Protein AF-A0A2V9Z941-F1 (afdb_monomer)

Solvent-accessible surface area (backbone atoms only — not comparable to full-atom values): 10575 Å² total; per-residue (Å²): 137,61,73,70,65,59,55,60,52,50,54,54,53,51,52,52,50,51,53,53,54,54,54,58,67,69,65,67,75,83,73,65,64,56,46,38,30,23,53,85,76,40,58,71,66,62,53,49,50,52,50,54,49,50,52,55,51,46,55,30,33,30,70,54,39,50,66,63,50,41,74,44,25,35,70,76,44,40,77,62,41,63,69,53,45,50,54,30,58,77,43,18,76,38,35,46,92,34,56,73,46,71,50,83,37,35,42,38,35,40,52,68,91,55,54,34,70,69,36,63,35,67,22,50,65,69,51,100,87,38,76,37,98,70,27,50,78,46,79,42,66,58,40,56,50,42,46,32,38,42,40,42,28,45,29,60,23,92,71,47,50,29,35,39,40,33,33,27,32,58,56,88,95,43,74,20,41,62,44,76,48,79,43,59,44,46,57,97,88,38,79,42,133

Mean predicted aligned error: 9.81 Å

Foldseek 3Di:
DDPVVVVVVVVVVVVVVVVVVVVVVVPPPPPQDKEKEFLVRDDPVVQVQLVVVVQVLLVCLLVLVLVVLLVQADPVCNVPVVVVSVVSVVCNQQSHVKDWDKDGKMKIFGDDQFFDQWDWYWYDDADPVGDDPRIDIDIDGRHGGFIKMWIWIWIQGPVAIKIKIFIWTDDPNHTGTPDIDIDHCDDPNHGDD

Structure (mmCIF, N/CA/C/O backbone):
data_AF-A0A2V9Z941-F1
#
_entry.id   AF-A0A2V9Z941-F1
#
loop_
_atom_site.group_PDB
_atom_site.id
_atom_site.type_symbol
_atom_site.label_atom_id
_atom_site.label_alt_id
_atom_site.label_comp_id
_atom_site.label_asym_id
_atom_site.label_entity_id
_atom_site.label_seq_id
_atom_site.pdbx_PDB_ins_code
_atom_site.Cartn_x
_atom_site.Cartn_y
_atom_site.Cartn_z
_atom_site.occupancy
_atom_site.B_iso_or_equiv
_atom_site.auth_seq_id
_atom_site.auth_comp_id
_atom_site.auth_asym_id
_atom_site.auth_atom_id
_atom_site.pdbx_PDB_model_num
ATOM 1 N N . MET A 1 1 ? 66.944 -14.976 -38.358 1.00 51.94 1 MET A N 1
ATOM 2 C CA . MET A 1 1 ? 65.499 -14.776 -38.095 1.00 51.94 1 MET A CA 1
ATOM 3 C C . MET A 1 1 ? 65.288 -13.281 -37.895 1.00 51.94 1 MET A C 1
ATOM 5 O O . MET A 1 1 ? 65.701 -12.745 -36.873 1.00 51.94 1 MET A O 1
ATOM 9 N N . ASN A 1 2 ? 64.812 -12.611 -38.946 1.00 46.66 2 ASN A N 1
ATOM 10 C CA . ASN A 1 2 ? 65.030 -11.180 -39.197 1.00 46.66 2 ASN A CA 1
ATOM 11 C C . ASN A 1 2 ? 64.075 -10.290 -38.383 1.00 46.66 2 ASN A C 1
ATOM 13 O O . ASN A 1 2 ? 62.943 -10.685 -38.100 1.00 46.66 2 ASN A O 1
ATOM 17 N N . ALA A 1 3 ? 64.544 -9.097 -38.007 1.00 54.22 3 ALA A N 1
ATOM 18 C CA . ALA A 1 3 ? 63.834 -8.151 -37.141 1.00 54.22 3 ALA A CA 1
ATOM 19 C C . ALA A 1 3 ? 62.464 -7.702 -37.697 1.00 54.22 3 ALA A C 1
ATOM 21 O O . ALA A 1 3 ? 61.549 -7.451 -36.915 1.00 54.22 3 ALA A O 1
ATOM 22 N N . GLU A 1 4 ? 62.275 -7.706 -39.021 1.00 48.69 4 GLU A N 1
ATOM 23 C CA . GLU A 1 4 ? 61.005 -7.349 -39.678 1.00 48.69 4 GLU A CA 1
ATOM 24 C C . GLU A 1 4 ? 59.837 -8.287 -39.327 1.00 48.69 4 GLU A C 1
ATOM 26 O O . GLU A 1 4 ? 58.720 -7.826 -39.085 1.00 48.69 4 GLU A O 1
ATOM 31 N N . ASN A 1 5 ? 60.080 -9.595 -39.180 1.00 47.97 5 ASN A N 1
ATOM 32 C CA . ASN A 1 5 ? 59.013 -10.548 -38.842 1.00 47.97 5 ASN A CA 1
ATOM 33 C C . ASN A 1 5 ? 58.515 -10.395 -37.394 1.00 47.97 5 ASN A C 1
ATOM 35 O O . ASN A 1 5 ? 57.388 -10.785 -37.084 1.00 47.97 5 ASN A O 1
ATOM 39 N N . ARG A 1 6 ? 59.325 -9.808 -36.498 1.00 53.69 6 ARG A N 1
ATOM 40 C CA . ARG A 1 6 ? 58.937 -9.572 -35.095 1.00 53.69 6 ARG A CA 1
ATOM 41 C C . ARG A 1 6 ? 57.994 -8.376 -34.936 1.00 53.69 6 ARG A C 1
ATOM 43 O O . ARG A 1 6 ? 57.200 -8.372 -33.995 1.00 53.69 6 ARG A O 1
ATOM 50 N N . PHE A 1 7 ? 58.044 -7.403 -35.850 1.00 52.38 7 PHE A N 1
ATOM 51 C CA . PHE A 1 7 ? 57.201 -6.202 -35.814 1.00 52.38 7 PHE A CA 1
ATOM 52 C C . PHE A 1 7 ? 55.779 -6.489 -36.332 1.00 52.38 7 PHE A C 1
ATOM 54 O O . PHE A 1 7 ? 54.789 -6.096 -35.715 1.00 52.38 7 PHE A O 1
ATOM 61 N N . ALA A 1 8 ? 55.662 -7.278 -37.407 1.00 51.38 8 ALA A N 1
ATOM 62 C CA . ALA A 1 8 ? 54.371 -7.679 -37.973 1.00 51.38 8 ALA A CA 1
ATOM 63 C C . ALA A 1 8 ? 53.558 -8.605 -37.043 1.00 51.38 8 ALA A C 1
ATOM 65 O O . ALA A 1 8 ? 52.328 -8.531 -37.019 1.00 51.38 8 ALA A O 1
ATOM 66 N N . LEU A 1 9 ? 54.229 -9.454 -36.254 1.00 52.12 9 LEU A N 1
ATOM 67 C CA . LEU A 1 9 ? 53.577 -10.354 -35.297 1.00 52.12 9 LEU A CA 1
ATOM 68 C C . LEU A 1 9 ? 53.046 -9.600 -34.063 1.00 52.12 9 LEU A C 1
ATOM 70 O O . LEU A 1 9 ? 51.928 -9.870 -33.627 1.00 52.12 9 LEU A O 1
ATOM 74 N N . HIS A 1 10 ? 53.791 -8.604 -33.560 1.00 53.59 10 HIS A N 1
ATOM 75 C CA . HIS A 1 10 ? 53.342 -7.726 -32.468 1.00 53.59 10 HIS A CA 1
ATOM 76 C C . HIS A 1 10 ? 52.120 -6.887 -32.860 1.00 53.59 10 HIS A C 1
ATOM 78 O O . HIS A 1 10 ? 51.192 -6.753 -32.065 1.00 53.59 10 HIS A O 1
ATOM 84 N N . ASN A 1 11 ? 52.079 -6.371 -34.093 1.00 54.91 11 ASN A N 1
ATOM 85 C CA . ASN A 1 11 ? 50.960 -5.554 -34.565 1.00 54.91 11 ASN A CA 1
ATOM 86 C C . ASN A 1 11 ? 49.648 -6.361 -34.651 1.00 54.91 11 ASN A C 1
ATOM 88 O O . ASN A 1 11 ? 48.593 -5.901 -34.222 1.00 54.91 11 ASN A O 1
ATOM 92 N N . LYS A 1 12 ? 49.715 -7.615 -35.123 1.00 56.84 12 LYS A N 1
ATOM 93 C CA . LYS A 1 12 ? 48.546 -8.510 -35.197 1.00 56.84 12 LYS A CA 1
ATOM 94 C C . LYS A 1 12 ? 48.039 -8.943 -33.818 1.00 56.84 12 LYS A C 1
ATOM 96 O O . LYS A 1 12 ? 46.829 -9.016 -33.620 1.00 56.84 12 LYS A O 1
ATOM 101 N N . PHE A 1 13 ? 48.943 -9.186 -32.865 1.00 59.12 13 PHE A N 1
ATOM 102 C CA . PHE A 1 13 ? 48.578 -9.524 -31.484 1.00 59.12 13 PHE A CA 1
ATOM 103 C C . PHE A 1 13 ? 47.915 -8.340 -30.763 1.00 59.12 13 PHE A C 1
ATOM 105 O O . PHE A 1 13 ? 46.922 -8.523 -30.064 1.00 59.12 13 PHE A O 1
ATOM 112 N N . SER A 1 14 ? 48.414 -7.121 -30.992 1.00 61.56 14 SER A N 1
ATOM 113 C CA . SER A 1 14 ? 47.875 -5.896 -30.390 1.00 61.56 14 SER A CA 1
ATOM 114 C C . SER A 1 14 ? 46.466 -5.561 -30.903 1.00 61.56 14 SER A C 1
ATOM 116 O O . SER A 1 14 ? 45.579 -5.245 -30.114 1.00 61.56 14 SER A O 1
ATOM 118 N N . VAL A 1 15 ? 46.213 -5.726 -32.210 1.00 67.50 15 VAL A N 1
ATOM 119 C CA . VAL A 1 15 ? 44.878 -5.528 -32.812 1.00 67.50 15 VAL A CA 1
ATOM 120 C C . VAL A 1 15 ? 43.866 -6.570 -32.321 1.00 67.50 15 VAL A C 1
ATOM 122 O O . VAL A 1 15 ? 42.716 -6.225 -32.052 1.00 67.50 15 VAL A O 1
ATOM 125 N N . LEU A 1 16 ? 44.284 -7.831 -32.150 1.00 67.25 16 LEU A N 1
ATOM 126 C CA . LEU A 1 16 ? 43.415 -8.891 -31.628 1.00 67.25 16 LEU A CA 1
ATOM 127 C C . LEU A 1 16 ? 43.025 -8.638 -30.162 1.00 67.25 16 LEU A C 1
ATOM 129 O O . LEU A 1 16 ? 41.867 -8.824 -29.793 1.00 67.25 16 LEU A O 1
ATOM 133 N N . ILE A 1 17 ? 43.971 -8.162 -29.344 1.00 70.25 17 ILE A N 1
ATOM 134 C CA . ILE A 1 17 ? 43.712 -7.764 -27.953 1.00 70.25 17 ILE A CA 1
ATOM 135 C C . ILE A 1 17 ? 42.754 -6.567 -27.909 1.00 70.25 17 ILE A C 1
ATOM 137 O O . ILE A 1 17 ? 41.799 -6.588 -27.137 1.00 70.25 17 ILE A O 1
ATOM 141 N N . PHE A 1 18 ? 42.941 -5.561 -28.771 1.00 67.12 18 PHE A N 1
ATOM 142 C CA . PHE A 1 18 ? 42.045 -4.401 -28.837 1.00 67.12 18 PHE A CA 1
ATOM 143 C C . PHE A 1 18 ? 40.612 -4.787 -29.239 1.00 67.12 18 PHE A C 1
ATOM 145 O O . PHE A 1 18 ? 39.652 -4.296 -28.647 1.00 67.12 18 PHE A O 1
ATOM 152 N N . LEU A 1 19 ? 40.457 -5.708 -30.198 1.00 67.44 19 LEU A N 1
ATOM 153 C CA . LEU A 1 19 ? 39.152 -6.237 -30.612 1.00 67.44 19 LEU A CA 1
ATOM 154 C C . LEU A 1 19 ? 38.482 -7.074 -29.513 1.00 67.44 19 LEU A C 1
ATOM 156 O O . LEU A 1 19 ? 37.278 -6.941 -29.305 1.00 67.44 19 LEU A O 1
ATOM 160 N N . LEU A 1 20 ? 39.241 -7.891 -28.776 1.00 66.69 20 LEU A N 1
ATOM 161 C CA . LEU A 1 20 ? 38.719 -8.670 -27.647 1.00 66.69 20 LEU A CA 1
ATOM 162 C C . LEU A 1 20 ? 38.275 -7.776 -26.479 1.00 66.69 20 LEU A C 1
ATOM 164 O O . LEU A 1 20 ? 37.207 -8.008 -25.915 1.00 66.69 20 LEU A O 1
ATOM 168 N N . VAL A 1 21 ? 39.035 -6.724 -26.156 1.00 69.06 21 VAL A N 1
ATOM 169 C CA . VAL A 1 21 ? 38.672 -5.745 -25.113 1.00 69.06 21 VAL A CA 1
ATOM 170 C C . VAL A 1 21 ? 37.445 -4.920 -25.525 1.00 69.06 21 VAL A C 1
ATOM 172 O O . VAL A 1 21 ? 36.541 -4.722 -24.713 1.00 69.06 21 VAL A O 1
ATOM 175 N N . ALA A 1 22 ? 37.354 -4.500 -26.791 1.00 65.38 22 ALA A N 1
ATOM 176 C CA . ALA A 1 22 ? 36.182 -3.794 -27.315 1.00 65.38 22 ALA A CA 1
ATOM 177 C C . ALA A 1 22 ? 34.918 -4.674 -27.321 1.00 65.38 22 ALA A C 1
ATOM 179 O O . ALA A 1 22 ? 33.826 -4.191 -27.027 1.00 65.38 22 ALA A O 1
ATOM 180 N N . CYS A 1 23 ? 35.060 -5.975 -27.597 1.00 59.88 23 CYS A N 1
ATOM 181 C CA . CYS A 1 23 ? 33.954 -6.928 -27.540 1.00 59.88 23 CYS A CA 1
ATOM 182 C C . CYS A 1 23 ? 33.478 -7.163 -26.093 1.00 59.88 23 CYS A C 1
ATOM 184 O O . CYS A 1 23 ? 32.275 -7.216 -25.851 1.00 59.88 23 CYS A O 1
ATOM 186 N N . PHE A 1 24 ? 34.392 -7.198 -25.114 1.00 59.28 24 PHE A N 1
ATOM 187 C CA . PHE A 1 24 ? 34.052 -7.325 -23.688 1.00 59.28 24 PHE A CA 1
ATOM 188 C C . PHE A 1 24 ? 33.299 -6.102 -23.128 1.00 59.28 24 PHE A C 1
ATOM 190 O O . PHE A 1 24 ? 32.410 -6.261 -22.296 1.00 59.28 24 PHE A O 1
ATOM 197 N N . LEU A 1 25 ? 33.594 -4.890 -23.614 1.00 58.38 25 LEU A N 1
ATOM 198 C CA . LEU A 1 25 ? 32.887 -3.655 -23.230 1.00 58.38 25 LEU A CA 1
ATOM 199 C C . LEU A 1 25 ? 31.452 -3.566 -23.783 1.00 58.38 25 LEU A C 1
ATOM 201 O O . LEU A 1 25 ? 30.623 -2.850 -23.224 1.00 58.38 25 LEU A O 1
ATOM 205 N N . LEU A 1 26 ? 31.139 -4.303 -24.854 1.00 57.03 26 LEU A N 1
ATOM 206 C CA . LEU A 1 26 ? 29.804 -4.328 -25.464 1.00 57.03 26 LEU A CA 1
ATOM 207 C C . LEU A 1 26 ? 28.849 -5.329 -24.793 1.00 57.03 26 LEU A C 1
ATOM 209 O O . LEU A 1 26 ? 27.637 -5.227 -24.980 1.00 57.03 26 LEU A O 1
ATOM 213 N N . VAL A 1 27 ? 29.358 -6.245 -23.962 1.00 54.22 27 VAL A N 1
ATOM 214 C CA . VAL A 1 27 ? 28.548 -7.178 -23.159 1.00 54.22 27 VAL A CA 1
ATOM 215 C C . VAL A 1 27 ? 28.311 -6.594 -21.764 1.00 54.22 27 VAL A C 1
ATOM 217 O O . VAL A 1 27 ? 28.585 -7.214 -20.739 1.00 54.22 27 VAL A O 1
ATOM 220 N N . THR A 1 28 ? 27.786 -5.371 -21.697 1.00 52.75 28 THR A N 1
ATOM 221 C CA . THR A 1 28 ? 27.156 -4.917 -20.454 1.00 52.75 28 THR A CA 1
ATOM 222 C C . THR A 1 28 ? 25.797 -5.600 -20.372 1.00 52.75 28 THR A C 1
ATOM 224 O O . THR A 1 28 ? 24.825 -5.190 -21.009 1.00 52.75 28 THR A O 1
ATOM 227 N N . LEU A 1 29 ? 25.728 -6.708 -19.625 1.00 55.97 29 LEU A N 1
ATOM 228 C CA . LEU A 1 29 ? 24.442 -7.268 -19.229 1.00 55.97 29 LEU A CA 1
ATOM 229 C C . LEU A 1 29 ? 23.642 -6.131 -18.591 1.00 55.97 29 LEU A C 1
ATOM 231 O O . LEU A 1 29 ? 24.076 -5.542 -17.600 1.00 55.97 29 LEU A O 1
ATOM 235 N N . ARG A 1 30 ? 22.472 -5.818 -19.157 1.00 50.91 30 ARG A N 1
ATOM 236 C CA . ARG A 1 30 ? 21.485 -4.988 -18.471 1.00 50.91 30 ARG A CA 1
ATOM 237 C C . ARG A 1 30 ? 20.976 -5.789 -17.281 1.00 50.91 30 ARG A C 1
ATOM 239 O O . ARG A 1 30 ? 19.966 -6.477 -17.376 1.00 50.91 30 ARG A O 1
ATOM 246 N N . ALA A 1 31 ? 21.707 -5.735 -16.176 1.00 57.31 31 ALA A N 1
ATOM 247 C CA . ALA A 1 31 ? 21.186 -6.144 -14.892 1.00 57.31 31 ALA A CA 1
ATOM 248 C C . ALA A 1 31 ? 20.036 -5.183 -14.579 1.00 57.31 31 ALA A C 1
ATOM 250 O O . ALA A 1 31 ? 20.258 -4.002 -14.315 1.00 57.31 31 ALA A O 1
ATOM 251 N N . SER A 1 32 ? 18.796 -5.659 -14.693 1.00 59.72 32 SER A N 1
ATOM 252 C CA . SER A 1 32 ? 17.645 -4.943 -14.151 1.00 59.72 32 SER A CA 1
ATOM 253 C C . SER A 1 32 ? 17.807 -4.938 -12.638 1.00 59.72 32 SER A C 1
ATOM 255 O O . SER A 1 32 ? 17.499 -5.919 -11.967 1.00 59.72 32 SER A O 1
ATOM 257 N N . ALA A 1 33 ? 18.378 -3.860 -12.112 1.00 66.38 33 ALA A N 1
ATOM 258 C CA . ALA A 1 33 ? 18.516 -3.684 -10.682 1.00 66.38 33 ALA A CA 1
ATOM 259 C C . ALA A 1 33 ? 17.128 -3.396 -10.113 1.00 66.38 33 ALA A C 1
ATOM 261 O O . ALA A 1 33 ? 16.453 -2.457 -10.527 1.00 66.38 33 ALA A O 1
ATOM 262 N N . GLN A 1 34 ? 16.680 -4.221 -9.178 1.00 82.94 34 GLN A N 1
ATOM 263 C CA . GLN A 1 34 ? 15.528 -3.880 -8.361 1.00 82.94 34 GLN A CA 1
ATOM 264 C C . GLN A 1 34 ? 16.020 -2.883 -7.319 1.00 82.94 34 GLN A C 1
ATOM 266 O O . GLN A 1 34 ? 16.940 -3.195 -6.565 1.00 82.94 34 GLN A O 1
ATOM 271 N N . SER A 1 35 ? 15.465 -1.675 -7.303 1.00 90.69 35 SER A N 1
ATOM 272 C CA . SER A 1 35 ? 15.772 -0.708 -6.249 1.00 90.69 35 SER A CA 1
ATOM 273 C C . SER A 1 35 ? 14.689 -0.746 -5.184 1.00 90.69 35 SER A C 1
ATOM 275 O O . SER A 1 35 ? 13.502 -0.902 -5.481 1.00 90.69 35 SER A O 1
ATOM 277 N N . CYS A 1 36 ? 15.111 -0.610 -3.929 1.00 92.94 36 CYS A N 1
ATOM 278 C CA . CYS A 1 36 ? 14.210 -0.354 -2.824 1.00 92.94 36 CYS A CA 1
ATOM 279 C C . CYS A 1 36 ? 14.673 0.857 -2.026 1.00 92.94 36 CYS A C 1
ATOM 281 O O . CYS A 1 36 ? 15.840 0.938 -1.650 1.00 92.94 36 CYS A O 1
ATOM 283 N N . LEU A 1 37 ? 13.745 1.767 -1.743 1.00 92.94 37 LEU A N 1
ATOM 284 C CA . LEU A 1 37 ? 13.979 2.940 -0.914 1.00 92.94 37 LEU A CA 1
ATOM 285 C C . LEU A 1 37 ? 13.234 2.794 0.411 1.00 92.94 37 LEU A C 1
ATOM 287 O O . LEU A 1 37 ? 12.036 2.486 0.435 1.00 92.94 37 LEU A O 1
ATOM 291 N N . SER A 1 38 ? 13.946 3.040 1.512 1.00 92.56 38 SER A N 1
ATOM 292 C CA . SER A 1 38 ? 13.312 3.291 2.805 1.00 92.56 38 SER A CA 1
ATOM 293 C C . SER A 1 38 ? 12.638 4.668 2.795 1.00 92.56 38 SER A C 1
ATOM 295 O O . SER A 1 38 ? 12.912 5.508 1.935 1.00 92.56 38 SER A O 1
ATOM 297 N N . ALA A 1 39 ? 11.786 4.947 3.780 1.00 89.50 39 ALA A N 1
ATOM 298 C CA . ALA A 1 39 ? 11.124 6.246 3.898 1.00 89.50 39 ALA A CA 1
ATOM 299 C C . ALA A 1 39 ? 12.087 7.443 4.027 1.00 89.50 39 ALA A C 1
ATOM 301 O O . ALA A 1 39 ? 11.666 8.578 3.796 1.00 89.50 39 ALA A O 1
ATOM 302 N N . ASN A 1 40 ? 13.338 7.209 4.438 1.00 88.50 40 ASN A N 1
ATOM 303 C CA . ASN A 1 40 ? 14.364 8.247 4.556 1.00 88.50 40 ASN A CA 1
ATOM 304 C C . ASN A 1 40 ? 15.071 8.522 3.222 1.00 88.50 40 ASN A C 1
ATOM 306 O O . ASN A 1 40 ? 15.523 9.641 3.004 1.00 88.50 40 ASN A O 1
ATOM 310 N N . ASP A 1 41 ? 15.116 7.528 2.332 1.00 90.25 41 ASP A N 1
ATOM 311 C CA . ASP A 1 41 ? 15.743 7.622 1.005 1.00 90.25 41 ASP A CA 1
ATOM 312 C C . ASP A 1 41 ? 14.737 8.028 -0.089 1.00 90.25 41 ASP A C 1
ATOM 314 O O . ASP A 1 41 ? 15.101 8.255 -1.242 1.00 90.25 41 ASP A O 1
ATOM 318 N N . MET A 1 42 ? 13.453 8.096 0.268 1.00 93.12 42 MET A N 1
ATOM 319 C CA . MET A 1 42 ? 12.344 8.492 -0.592 1.00 93.12 42 MET A CA 1
ATOM 320 C C . MET A 1 42 ? 12.105 10.002 -0.518 1.00 93.12 42 MET A C 1
ATOM 322 O O . MET A 1 42 ? 12.174 10.606 0.554 1.00 93.12 42 MET A O 1
ATOM 326 N N . ASP A 1 43 ? 11.740 10.618 -1.643 1.00 95.38 43 ASP A N 1
ATOM 327 C CA . ASP A 1 43 ? 11.348 12.022 -1.633 1.00 95.38 43 ASP A CA 1
ATOM 328 C C . ASP A 1 43 ? 10.083 12.249 -0.780 1.00 95.38 43 ASP A C 1
ATOM 330 O O . ASP A 1 43 ? 9.199 11.393 -0.645 1.00 95.38 43 ASP A O 1
ATOM 334 N N . ALA A 1 44 ? 9.984 13.440 -0.189 1.00 96.50 44 ALA A N 1
ATOM 335 C CA . ALA A 1 44 ? 8.912 13.750 0.749 1.00 96.50 44 ALA A CA 1
ATOM 336 C C . ALA A 1 44 ? 7.512 13.708 0.112 1.00 96.50 44 ALA A C 1
ATOM 338 O O . ALA A 1 44 ? 6.542 13.405 0.813 1.00 96.50 44 ALA A O 1
ATOM 339 N N . SER A 1 45 ? 7.398 14.004 -1.188 1.00 96.50 45 SER A N 1
ATOM 340 C CA . SER A 1 45 ? 6.112 14.032 -1.886 1.00 96.50 45 SER A CA 1
ATOM 341 C C . SER A 1 45 ? 5.567 12.621 -2.097 1.00 96.50 45 SER A C 1
ATOM 343 O O . SER A 1 45 ? 4.422 12.354 -1.731 1.00 96.50 45 SER A O 1
ATOM 345 N N . THR A 1 46 ? 6.409 11.688 -2.547 1.00 97.75 46 THR A N 1
ATOM 346 C CA . THR A 1 46 ? 6.048 10.277 -2.703 1.00 97.75 46 THR A CA 1
ATOM 347 C C . THR A 1 46 ? 5.689 9.656 -1.362 1.00 97.75 46 THR A C 1
ATOM 349 O O . THR A 1 46 ? 4.646 9.013 -1.236 1.00 97.75 46 THR A O 1
ATOM 352 N N . ARG A 1 47 ? 6.489 9.924 -0.322 1.00 97.50 47 ARG A N 1
ATOM 353 C CA . ARG A 1 47 ? 6.213 9.442 1.037 1.00 97.50 47 ARG A CA 1
ATOM 354 C C . ARG A 1 47 ? 4.844 9.903 1.534 1.00 97.50 47 ARG A C 1
ATOM 356 O O . ARG A 1 47 ? 4.090 9.095 2.067 1.00 97.50 47 ARG A O 1
ATOM 363 N N . SER A 1 48 ? 4.519 11.179 1.327 1.00 98.00 48 SER A N 1
ATOM 364 C CA . SER A 1 48 ? 3.235 11.757 1.743 1.00 98.00 48 SER A CA 1
ATOM 365 C C . SER A 1 48 ? 2.065 11.211 0.919 1.00 98.00 48 SER A C 1
ATOM 367 O O . SER A 1 48 ? 0.997 10.948 1.463 1.00 98.00 48 SER A O 1
ATOM 369 N N . ALA A 1 49 ? 2.260 10.994 -0.384 1.00 98.25 49 ALA A N 1
ATOM 370 C CA . ALA A 1 49 ? 1.243 10.411 -1.256 1.00 98.25 49 ALA A CA 1
ATOM 371 C C . ALA A 1 49 ? 0.913 8.961 -0.866 1.00 98.25 49 ALA A C 1
ATOM 373 O O . ALA A 1 49 ? -0.262 8.586 -0.835 1.00 98.25 49 ALA A O 1
ATOM 374 N N . LEU A 1 50 ? 1.926 8.157 -0.525 1.00 98.50 50 LEU A N 1
ATOM 375 C CA . LEU A 1 50 ? 1.746 6.778 -0.069 1.00 98.50 50 LEU A CA 1
ATOM 376 C C . LEU A 1 50 ? 0.984 6.711 1.257 1.00 98.50 50 LEU A C 1
ATOM 378 O O . LEU A 1 50 ? 0.003 5.972 1.359 1.00 98.50 50 LEU A O 1
ATOM 382 N N . THR A 1 51 ? 1.388 7.500 2.258 1.00 98.12 51 THR A N 1
ATOM 383 C CA . THR A 1 51 ? 0.725 7.496 3.571 1.00 98.12 51 THR A CA 1
ATOM 384 C C . THR A 1 51 ? -0.705 8.024 3.489 1.00 98.12 51 THR A C 1
ATOM 386 O O . THR A 1 51 ? -1.609 7.390 4.033 1.00 98.12 51 THR A O 1
ATOM 389 N N . ALA A 1 52 ? -0.945 9.109 2.746 1.00 98.31 52 ALA A N 1
ATOM 390 C CA . ALA A 1 52 ? -2.288 9.651 2.542 1.00 98.31 52 ALA A CA 1
ATOM 391 C C . ALA A 1 52 ? -3.199 8.670 1.784 1.00 98.31 52 ALA A C 1
ATOM 393 O O . ALA A 1 52 ? -4.365 8.494 2.141 1.00 98.31 52 ALA A O 1
ATOM 394 N N . THR A 1 53 ? -2.672 7.984 0.764 1.00 98.75 53 THR A N 1
ATOM 395 C CA . THR A 1 53 ? -3.435 6.968 0.021 1.00 98.75 53 THR A CA 1
ATOM 396 C C . THR A 1 53 ? -3.805 5.791 0.916 1.00 98.75 53 THR A C 1
ATOM 398 O O . THR A 1 53 ? -4.958 5.360 0.912 1.00 98.75 53 THR A O 1
ATOM 401 N N . ALA A 1 54 ? -2.855 5.299 1.713 1.00 98.50 54 ALA A N 1
ATOM 402 C CA . ALA A 1 54 ? -3.094 4.224 2.666 1.00 98.50 54 ALA A CA 1
ATOM 403 C C . ALA A 1 54 ? -4.155 4.611 3.706 1.00 98.50 54 ALA A C 1
ATOM 405 O O . ALA A 1 54 ? -5.088 3.846 3.932 1.00 98.50 54 ALA A O 1
ATOM 406 N N . GLN A 1 55 ? -4.073 5.810 4.288 1.00 98.38 55 GLN A N 1
ATOM 407 C CA . GLN A 1 55 ? -5.087 6.306 5.225 1.00 98.38 55 GLN A CA 1
ATOM 408 C C . GLN A 1 55 ? -6.474 6.371 4.579 1.00 98.38 55 GLN A C 1
ATOM 410 O O . GLN A 1 55 ? -7.438 5.848 5.131 1.00 98.38 55 GLN A O 1
ATOM 415 N N . ARG A 1 56 ? -6.570 6.909 3.358 1.00 98.44 56 ARG A N 1
ATOM 416 C CA . ARG A 1 56 ? -7.830 6.952 2.607 1.00 98.44 56 ARG A CA 1
ATOM 417 C C . ARG A 1 56 ? -8.421 5.556 2.377 1.00 98.44 56 ARG A C 1
ATOM 419 O O . ARG A 1 56 ? -9.631 5.377 2.490 1.00 98.44 56 ARG A O 1
ATOM 426 N N . TYR A 1 57 ? -7.597 4.569 2.029 1.00 98.69 57 TYR A N 1
ATOM 427 C CA . TYR A 1 57 ? -8.065 3.195 1.814 1.00 98.69 57 TYR A CA 1
ATOM 428 C C . TYR A 1 57 ? -8.407 2.480 3.121 1.00 98.69 57 TYR A C 1
ATOM 430 O O . TYR A 1 57 ? -9.376 1.722 3.158 1.00 98.69 57 TYR A O 1
ATOM 438 N N . PHE A 1 58 ? -7.696 2.772 4.209 1.00 98.31 58 PHE A N 1
ATOM 439 C CA . PHE A 1 58 ? -8.106 2.339 5.540 1.00 98.31 58 PHE A CA 1
ATOM 440 C C . PHE A 1 58 ? -9.488 2.887 5.905 1.00 98.31 58 PHE A C 1
ATOM 442 O O . PHE A 1 58 ? -10.338 2.110 6.327 1.00 98.31 58 PHE A O 1
ATOM 449 N N . ASP A 1 59 ? -9.762 4.171 5.665 1.00 97.75 59 ASP A N 1
ATOM 450 C CA . ASP A 1 59 ? -11.073 4.762 5.960 1.00 97.75 59 ASP A CA 1
ATOM 451 C C . ASP A 1 59 ? -12.206 4.083 5.181 1.00 97.75 59 ASP A C 1
ATOM 453 O O . ASP A 1 59 ? -13.304 3.895 5.711 1.00 97.75 59 ASP A O 1
ATOM 457 N N . MET A 1 60 ? -11.952 3.696 3.925 1.00 98.31 60 MET A N 1
ATOM 458 C CA . MET A 1 60 ? -12.897 2.897 3.141 1.00 98.31 60 MET A CA 1
ATOM 459 C C . MET A 1 60 ? -13.093 1.510 3.769 1.00 98.31 60 MET A C 1
ATOM 461 O O . MET A 1 60 ? -14.230 1.089 3.979 1.00 98.31 60 MET A O 1
ATOM 465 N N . ALA A 1 61 ? -12.007 0.821 4.134 1.00 97.50 61 ALA A N 1
ATOM 466 C CA . ALA A 1 61 ? -12.068 -0.503 4.753 1.00 97.50 61 ALA A CA 1
ATOM 467 C C . ALA A 1 61 ? -12.804 -0.483 6.104 1.00 97.50 61 ALA A C 1
ATOM 469 O O . ALA A 1 61 ? -13.686 -1.306 6.336 1.00 97.50 61 ALA A O 1
ATOM 470 N N . ALA A 1 62 ? -12.525 0.503 6.959 1.00 96.88 62 ALA A N 1
ATOM 471 C CA . ALA A 1 62 ? -13.179 0.689 8.254 1.00 96.88 62 ALA A CA 1
ATOM 472 C C . ALA A 1 62 ? -14.698 0.907 8.127 1.00 96.88 62 ALA A C 1
ATOM 474 O O . ALA A 1 62 ? -15.469 0.516 9.005 1.00 96.88 62 ALA A O 1
ATOM 475 N N . LYS A 1 63 ? -15.149 1.490 7.010 1.00 96.88 63 LYS A N 1
ATOM 476 C CA . LYS A 1 63 ? -16.574 1.680 6.688 1.00 96.88 63 LYS A CA 1
ATOM 477 C C . LYS A 1 63 ? -17.189 0.475 5.966 1.00 96.88 63 LYS A C 1
ATOM 479 O O . LYS A 1 63 ? -18.414 0.376 5.874 1.00 96.88 63 LYS A O 1
ATOM 484 N N . GLY A 1 64 ? -16.374 -0.482 5.521 1.00 96.88 64 GLY A N 1
ATOM 485 C CA . GLY A 1 64 ? -16.797 -1.590 4.666 1.00 96.88 64 GLY A CA 1
ATOM 486 C C . GLY A 1 64 ? -17.141 -1.148 3.241 1.00 96.88 64 GLY A C 1
ATOM 487 O O . GLY A 1 64 ? -17.978 -1.772 2.596 1.00 96.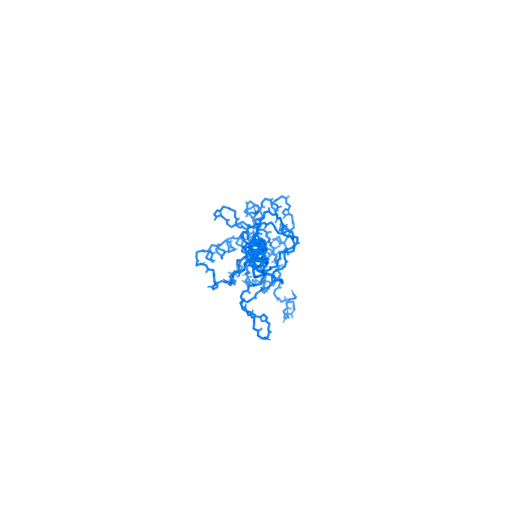88 64 GLY A O 1
ATOM 488 N N . ASP A 1 65 ? -16.536 -0.063 2.756 1.00 97.75 65 ASP A N 1
ATOM 489 C CA . ASP A 1 65 ? -16.730 0.469 1.405 1.00 97.75 65 ASP A CA 1
ATOM 490 C C . ASP A 1 65 ? -15.887 -0.311 0.381 1.00 97.75 65 ASP A C 1
ATOM 492 O O . ASP A 1 65 ? -14.895 0.158 -0.184 1.00 97.75 65 ASP A O 1
ATOM 496 N N . VAL A 1 66 ? -16.288 -1.566 0.181 1.00 98.06 66 VAL A N 1
ATOM 497 C CA . VAL A 1 66 ? -15.650 -2.513 -0.743 1.00 98.06 66 VAL A CA 1
ATOM 498 C C . VAL A 1 66 ? -15.733 -2.010 -2.185 1.00 98.06 66 VAL A C 1
ATOM 500 O O . VAL A 1 66 ? -14.795 -2.197 -2.959 1.00 98.06 66 VAL A O 1
ATOM 503 N N . PHE A 1 67 ? -16.826 -1.336 -2.549 1.00 98.12 67 PHE A N 1
ATOM 504 C CA . PHE A 1 67 ? -17.023 -0.807 -3.894 1.00 98.12 67 PHE A CA 1
ATOM 505 C C . PHE A 1 67 ? -15.950 0.223 -4.257 1.00 98.12 67 PHE A C 1
ATOM 507 O O . PHE A 1 67 ? -15.267 0.061 -5.272 1.00 98.12 67 PHE A O 1
ATOM 514 N N . ASN A 1 68 ? -15.744 1.245 -3.418 1.00 98.31 68 ASN A N 1
ATOM 515 C CA . ASN A 1 68 ? -14.720 2.245 -3.704 1.00 98.31 68 ASN A CA 1
ATOM 516 C C . ASN A 1 68 ? -13.307 1.674 -3.589 1.00 98.31 68 ASN A C 1
ATOM 518 O O . ASN A 1 68 ? -12.458 2.049 -4.398 1.00 98.31 68 ASN A O 1
ATOM 522 N N . LEU A 1 69 ? -13.045 0.732 -2.676 1.00 98.25 69 LEU A N 1
ATOM 523 C CA . LEU A 1 69 ? -11.754 0.034 -2.640 1.00 98.25 69 LEU A CA 1
ATOM 524 C C . LEU A 1 69 ? -11.473 -0.713 -3.950 1.00 98.25 69 LEU A C 1
ATOM 526 O O . LEU A 1 69 ? -10.383 -0.584 -4.512 1.00 98.25 69 LEU A O 1
ATOM 530 N N . LYS A 1 70 ? -12.467 -1.427 -4.486 1.00 98.56 70 LYS A N 1
ATOM 531 C CA . LYS A 1 70 ? -12.359 -2.136 -5.766 1.00 98.56 70 LYS A CA 1
ATOM 532 C C . LYS A 1 70 ? -12.100 -1.177 -6.929 1.00 98.56 70 LYS A C 1
ATOM 534 O O . LYS A 1 70 ? -11.196 -1.422 -7.722 1.00 98.56 70 LYS A O 1
ATOM 539 N N . LEU A 1 71 ? -12.833 -0.061 -7.015 1.00 98.25 71 LEU A N 1
ATOM 540 C CA . LEU A 1 71 ? -12.610 0.976 -8.041 1.00 98.25 71 LEU A CA 1
ATOM 541 C C . LEU A 1 71 ? -11.210 1.603 -7.967 1.00 98.25 71 LEU A C 1
ATOM 543 O O . LEU A 1 71 ? -10.629 2.024 -8.972 1.00 98.25 71 LEU A O 1
ATOM 547 N N . ASN A 1 72 ? -10.660 1.667 -6.761 1.00 98.50 72 ASN A N 1
ATOM 548 C CA . ASN A 1 72 ? -9.342 2.214 -6.488 1.00 98.50 72 ASN A CA 1
ATOM 549 C C . ASN A 1 72 ? -8.218 1.166 -6.527 1.00 98.50 72 ASN A C 1
ATOM 551 O O . ASN A 1 72 ? -7.072 1.485 -6.218 1.00 98.50 72 ASN A O 1
ATOM 555 N N . SER A 1 73 ? -8.519 -0.059 -6.952 1.00 98.69 73 SER A N 1
ATOM 556 C CA . SER A 1 73 ? -7.540 -1.129 -7.119 1.00 98.69 73 SER A CA 1
ATOM 557 C C . SER A 1 73 ? -6.952 -1.162 -8.527 1.00 98.69 73 SER A C 1
ATOM 559 O O . SER A 1 73 ? -7.524 -0.620 -9.478 1.00 98.69 73 SER A O 1
ATOM 561 N N . ILE A 1 74 ? -5.796 -1.808 -8.675 1.00 97.94 74 ILE A N 1
ATOM 562 C CA . ILE A 1 74 ? -5.235 -2.116 -9.992 1.00 97.94 74 ILE A CA 1
ATOM 563 C C . ILE A 1 74 ? -6.173 -3.059 -10.764 1.00 97.94 74 ILE A C 1
ATOM 565 O O . ILE A 1 74 ? -6.882 -3.851 -10.134 1.00 97.94 74 ILE A O 1
ATOM 569 N N . PRO A 1 75 ? -6.169 -3.044 -12.112 1.00 96.94 75 PRO A N 1
ATOM 570 C CA . PRO A 1 75 ? -7.099 -3.847 -12.908 1.00 96.94 75 PRO A CA 1
ATOM 571 C C . PRO A 1 75 ? -7.076 -5.345 -12.586 1.00 96.94 75 PRO A C 1
ATOM 573 O O . PRO A 1 75 ? -8.131 -5.969 -12.486 1.00 96.94 75 PRO A O 1
ATOM 576 N N . SER A 1 76 ? -5.887 -5.920 -12.373 1.00 93.56 76 SER A N 1
ATOM 577 C CA . SER A 1 76 ? -5.742 -7.341 -12.041 1.00 93.56 76 SER A CA 1
ATOM 578 C C . SER A 1 76 ? -6.411 -7.689 -10.710 1.00 93.56 76 SER A C 1
ATOM 580 O O . SER A 1 76 ? -7.181 -8.645 -10.655 1.00 93.56 76 SER A O 1
ATOM 582 N N . LEU A 1 77 ? -6.211 -6.881 -9.666 1.00 95.69 77 LEU A N 1
ATOM 583 C CA . LEU A 1 77 ? -6.850 -7.086 -8.366 1.00 95.69 77 LEU A CA 1
ATOM 584 C C . LEU A 1 77 ? -8.359 -6.811 -8.424 1.00 95.69 77 LEU A C 1
ATOM 586 O O . LEU A 1 77 ? -9.150 -7.584 -7.892 1.00 95.69 77 LEU A O 1
ATOM 590 N N . ALA A 1 78 ? -8.780 -5.750 -9.115 1.00 97.69 78 ALA A N 1
ATOM 591 C CA . ALA A 1 78 ? -10.193 -5.413 -9.270 1.00 97.69 78 ALA A CA 1
ATOM 592 C C . ALA A 1 78 ? -10.983 -6.519 -9.996 1.00 97.69 78 ALA A C 1
ATOM 594 O O . ALA A 1 78 ? -12.152 -6.747 -9.681 1.00 97.69 78 ALA A O 1
ATOM 595 N N . SER A 1 79 ? -10.356 -7.230 -10.940 1.00 97.44 79 SER A N 1
ATOM 596 C CA . SER A 1 79 ? -10.990 -8.343 -11.658 1.00 97.44 79 SER A CA 1
ATOM 597 C C . SER A 1 79 ? -11.291 -9.559 -10.769 1.00 97.44 79 SER A C 1
ATOM 599 O O . SER A 1 79 ? -12.226 -10.301 -11.058 1.00 97.44 79 SER A O 1
ATOM 601 N N . ASN A 1 80 ? -10.561 -9.725 -9.659 1.00 94.88 80 ASN A N 1
ATOM 602 C CA . ASN A 1 80 ? -10.728 -10.815 -8.698 1.00 94.88 80 ASN A CA 1
ATOM 603 C C . ASN A 1 80 ? -10.656 -10.292 -7.251 1.00 94.88 80 ASN A C 1
ATOM 605 O O . ASN A 1 80 ? -9.753 -10.617 -6.481 1.00 94.88 80 ASN A O 1
ATOM 609 N N . PHE A 1 81 ? -11.606 -9.425 -6.897 1.00 97.12 81 PHE A N 1
ATOM 610 C CA . PHE A 1 81 ? -11.561 -8.666 -5.644 1.00 97.12 81 PHE A CA 1
ATOM 611 C C . PHE A 1 81 ? -12.097 -9.419 -4.414 1.00 97.12 81 PHE A C 1
ATOM 613 O O . PHE A 1 81 ? -11.960 -8.934 -3.294 1.00 97.12 81 PHE A O 1
ATOM 620 N N . THR A 1 82 ? -12.695 -10.600 -4.597 1.00 97.31 82 THR A N 1
ATOM 621 C CA . THR A 1 82 ? -13.432 -11.323 -3.545 1.00 97.31 82 THR A CA 1
ATOM 622 C C . THR A 1 82 ? -12.591 -11.588 -2.296 1.00 97.31 82 THR A C 1
ATOM 624 O O . THR A 1 82 ? -13.083 -11.410 -1.189 1.00 97.31 82 THR A O 1
ATOM 627 N N . GLY A 1 83 ? -11.308 -11.938 -2.442 1.00 96.25 83 GLY A N 1
ATOM 628 C CA . GLY A 1 83 ? -10.432 -12.157 -1.283 1.00 96.25 83 GLY A CA 1
ATOM 629 C C . GLY A 1 83 ? -10.223 -10.899 -0.430 1.00 96.25 83 GLY A C 1
ATOM 630 O O . GLY A 1 83 ? -10.198 -10.980 0.796 1.00 96.25 83 GLY A O 1
ATOM 631 N N . ILE A 1 84 ? -10.126 -9.726 -1.066 1.00 97.25 84 ILE A N 1
ATOM 632 C CA . ILE A 1 84 ? -9.994 -8.449 -0.352 1.00 97.25 84 ILE A CA 1
ATOM 633 C C . ILE A 1 84 ? -11.325 -8.029 0.258 1.00 97.25 84 ILE A C 1
ATOM 635 O O . ILE A 1 84 ? -11.352 -7.555 1.388 1.00 97.25 84 ILE A O 1
ATOM 639 N N . GLU A 1 85 ? -12.427 -8.232 -0.461 1.00 98.06 85 GLU A N 1
ATOM 640 C CA . GLU A 1 85 ? -13.773 -8.014 0.065 1.00 98.06 85 GLU A CA 1
ATOM 641 C C . GLU A 1 85 ? -13.996 -8.802 1.360 1.00 98.06 85 GLU A C 1
ATOM 643 O O . GLU A 1 85 ? -14.341 -8.201 2.375 1.00 98.06 85 GLU A O 1
ATOM 648 N N . THR A 1 86 ? -13.711 -10.107 1.365 1.00 97.75 86 THR A N 1
ATOM 649 C CA . THR A 1 86 ? -13.798 -10.936 2.574 1.00 97.75 86 THR A CA 1
ATOM 650 C C . THR A 1 86 ? -12.914 -10.388 3.693 1.00 97.75 86 THR A C 1
ATOM 652 O O . THR A 1 86 ? -13.410 -10.151 4.790 1.00 97.75 86 THR A O 1
ATOM 655 N N . ALA A 1 87 ? -11.643 -10.078 3.413 1.00 97.00 87 ALA A N 1
ATOM 656 C CA . ALA A 1 87 ? -10.736 -9.534 4.424 1.00 97.00 87 ALA A CA 1
ATOM 657 C C . ALA A 1 87 ? -11.230 -8.201 5.020 1.00 97.00 87 ALA A C 1
ATOM 659 O O . ALA A 1 87 ? -11.109 -7.982 6.225 1.00 97.00 87 ALA A O 1
ATOM 660 N N . VAL A 1 88 ? -11.810 -7.315 4.205 1.00 97.56 88 VAL A N 1
ATOM 661 C CA . VAL A 1 88 ? -12.401 -6.052 4.673 1.00 97.56 88 VAL A CA 1
ATOM 662 C C . VAL A 1 88 ? -13.598 -6.320 5.581 1.00 97.56 88 VAL A C 1
ATOM 664 O O . VAL A 1 88 ? -13.699 -5.711 6.644 1.00 97.56 88 VAL A O 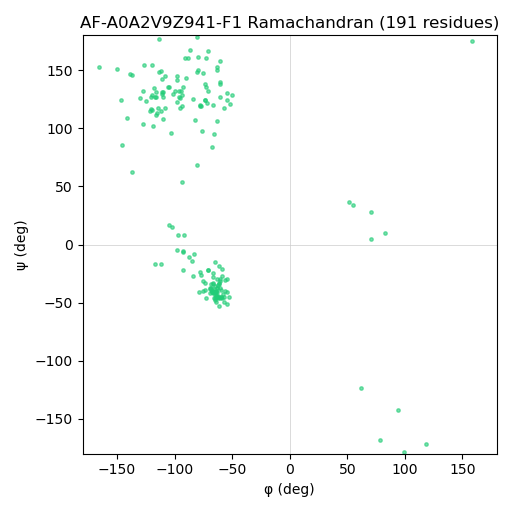1
ATOM 667 N N . ILE A 1 89 ? -14.499 -7.220 5.186 1.00 97.12 89 ILE A N 1
ATOM 668 C CA . ILE A 1 89 ? -15.707 -7.533 5.957 1.00 97.12 89 ILE A CA 1
ATOM 669 C C . ILE A 1 89 ? -15.355 -8.201 7.290 1.00 97.12 89 ILE A C 1
ATOM 671 O O . ILE A 1 89 ? -15.846 -7.755 8.329 1.00 97.12 89 ILE A O 1
ATOM 675 N N . ASP A 1 90 ? -14.450 -9.179 7.279 1.00 95.38 90 ASP A N 1
ATOM 676 C CA . ASP A 1 90 ? -14.018 -9.913 8.474 1.00 95.38 90 ASP A CA 1
ATOM 677 C C . ASP A 1 90 ? -13.352 -8.993 9.508 1.00 95.38 90 ASP A C 1
ATOM 679 O O . ASP A 1 90 ? -13.530 -9.162 10.715 1.00 95.38 90 ASP A O 1
ATOM 683 N N . ASN A 1 91 ? -12.628 -7.967 9.047 1.00 95.12 91 ASN A N 1
ATOM 684 C CA . ASN A 1 91 ? -11.910 -7.034 9.918 1.00 95.12 91 ASN A CA 1
ATOM 685 C C . ASN A 1 91 ? -12.668 -5.722 10.182 1.00 95.12 91 ASN A C 1
ATOM 687 O O . ASN A 1 91 ? -12.235 -4.913 11.006 1.00 95.12 91 ASN A O 1
ATOM 691 N N . LYS A 1 92 ? -13.829 -5.501 9.550 1.00 93.75 92 LYS A N 1
ATOM 692 C CA . LYS A 1 92 ? -14.597 -4.248 9.656 1.00 93.75 92 LYS A CA 1
ATOM 693 C C . LYS A 1 92 ? -14.869 -3.855 11.105 1.00 93.75 92 LYS A C 1
ATOM 695 O O . LYS A 1 92 ? -14.691 -2.700 11.480 1.00 93.75 92 LYS A O 1
ATOM 700 N N . ALA A 1 93 ? -15.285 -4.812 11.932 1.00 92.50 93 ALA A N 1
ATOM 701 C CA . ALA A 1 93 ? -15.597 -4.559 13.337 1.00 92.50 93 ALA A CA 1
ATOM 702 C C . ALA A 1 93 ? -14.360 -4.173 14.170 1.00 92.50 93 ALA A C 1
ATOM 704 O O . ALA A 1 93 ? -14.501 -3.45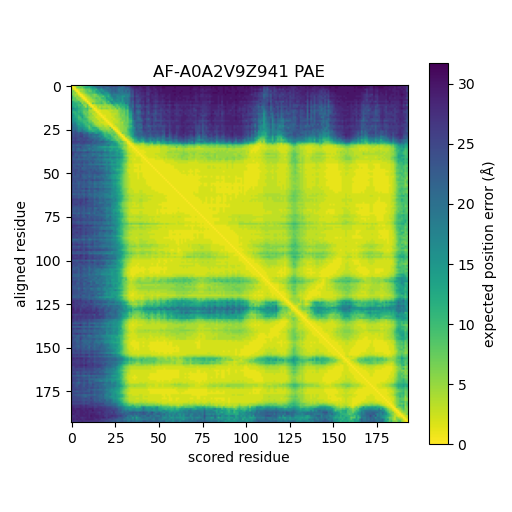7 15.158 1.00 92.50 93 ALA A O 1
ATOM 705 N N . ALA A 1 94 ? -13.165 -4.632 13.784 1.00 92.06 94 ALA A N 1
ATOM 706 C CA . ALA A 1 94 ? -11.915 -4.235 14.427 1.00 92.06 94 ALA A CA 1
ATOM 707 C C . ALA A 1 94 ? -11.486 -2.816 14.021 1.00 92.06 94 ALA A C 1
ATOM 709 O O . ALA A 1 94 ? -10.888 -2.102 14.824 1.00 92.06 94 ALA A O 1
ATOM 710 N N . PHE A 1 95 ? -11.818 -2.399 12.797 1.00 95.44 95 PHE A N 1
ATOM 711 C CA . PHE A 1 95 ? -11.407 -1.110 12.233 1.00 95.44 95 PHE A CA 1
ATOM 712 C C . PHE A 1 95 ? -12.414 0.018 12.459 1.00 95.44 95 PHE A C 1
ATOM 714 O O . PHE A 1 95 ? -12.039 1.189 12.426 1.00 95.44 95 PHE A O 1
ATOM 721 N N . ALA A 1 96 ? -13.686 -0.300 12.698 1.00 93.94 96 ALA A N 1
ATOM 722 C CA . ALA A 1 96 ? -14.733 0.692 12.907 1.00 93.94 96 ALA A CA 1
ATOM 723 C C . ALA A 1 96 ? -14.397 1.633 14.080 1.00 93.94 96 ALA A C 1
ATOM 725 O O . ALA A 1 96 ? -14.273 1.207 15.227 1.00 93.94 96 ALA A O 1
ATOM 726 N N . GLY A 1 97 ? -14.253 2.929 13.779 1.00 91.56 97 GLY A N 1
ATOM 727 C CA . GLY A 1 97 ? -13.898 3.961 14.759 1.00 91.56 97 GLY A CA 1
ATOM 728 C C . GLY A 1 97 ? -12.453 3.899 15.270 1.00 91.56 97 GLY A C 1
ATOM 729 O O . GLY A 1 97 ? -12.107 4.666 16.165 1.00 91.56 97 GLY A O 1
ATOM 730 N N . ALA A 1 98 ? -11.618 3.006 14.731 1.00 94.19 98 ALA A N 1
ATOM 731 C CA . ALA A 1 98 ? -10.208 2.913 15.085 1.00 94.19 98 ALA A CA 1
ATOM 732 C C . ALA A 1 98 ? -9.386 3.991 14.367 1.00 94.19 98 ALA A C 1
ATOM 734 O O . ALA A 1 98 ? -9.698 4.387 13.243 1.00 94.19 98 ALA A O 1
ATOM 735 N N . GLN A 1 99 ? -8.296 4.423 15.000 1.00 90.31 99 GLN A N 1
ATOM 736 C CA . GLN A 1 99 ? -7.302 5.277 14.359 1.00 90.31 99 GLN A CA 1
ATOM 737 C C . GLN A 1 99 ? -6.189 4.406 13.776 1.00 90.31 99 GLN A C 1
ATOM 739 O O . GLN A 1 99 ? -5.600 3.589 14.485 1.00 90.31 99 GLN A O 1
ATOM 744 N N . ALA A 1 100 ? -5.883 4.620 12.497 1.00 95.62 100 ALA A N 1
ATOM 745 C CA . ALA A 1 100 ? -4.711 4.048 11.854 1.00 95.62 100 ALA A CA 1
ATOM 746 C C . ALA A 1 100 ? -3.532 5.028 11.901 1.00 95.62 100 ALA A C 1
ATOM 748 O O . ALA A 1 100 ? -3.665 6.200 11.527 1.00 95.62 100 ALA A O 1
ATOM 749 N N . THR A 1 101 ? -2.370 4.532 12.312 1.00 96.94 101 THR A N 1
ATOM 750 C CA . THR A 1 101 ? -1.098 5.253 12.305 1.00 96.94 101 THR A CA 1
ATOM 751 C C . THR A 1 101 ? -0.175 4.621 11.263 1.00 96.94 101 THR A C 1
ATOM 753 O O . THR A 1 101 ? 0.204 3.460 11.412 1.00 96.94 101 THR A O 1
ATOM 756 N N . PRO A 1 102 ? 0.191 5.341 10.189 1.00 95.31 102 PRO A N 1
ATOM 757 C CA . PRO A 1 102 ? 1.101 4.805 9.190 1.00 95.31 102 PRO A CA 1
ATOM 758 C C . PRO A 1 102 ? 2.528 4.702 9.726 1.00 95.31 102 PRO A C 1
ATOM 760 O O . PRO A 1 102 ? 3.079 5.667 10.259 1.00 95.31 102 PRO A O 1
ATOM 763 N N . ARG A 1 103 ? 3.147 3.539 9.514 1.00 94.06 103 ARG A N 1
ATOM 764 C CA . ARG A 1 103 ? 4.594 3.356 9.632 1.00 94.06 103 ARG A CA 1
ATOM 765 C C . ARG A 1 103 ? 5.310 4.020 8.444 1.00 94.06 103 ARG A C 1
ATOM 767 O O . ARG A 1 103 ? 4.679 4.256 7.407 1.00 94.06 103 ARG A O 1
ATOM 774 N N . PRO A 1 104 ? 6.620 4.309 8.556 1.00 93.62 104 PRO A N 1
ATOM 775 C CA . PRO A 1 104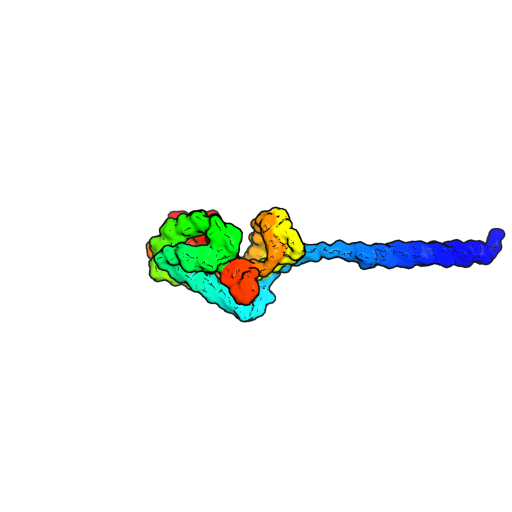 ? 7.404 4.786 7.421 1.00 93.62 104 PRO A CA 1
ATOM 776 C C . PRO A 1 104 ? 7.284 3.814 6.223 1.00 93.62 104 PRO A C 1
ATOM 778 O O . PRO A 1 104 ? 7.529 2.620 6.402 1.00 93.62 104 PRO A O 1
ATOM 781 N N . PRO A 1 105 ? 6.866 4.276 5.026 1.00 95.75 105 PRO A N 1
ATOM 782 C CA . PRO A 1 105 ? 6.615 3.391 3.890 1.00 95.75 105 PRO A CA 1
ATOM 783 C C . PRO A 1 105 ? 7.905 2.976 3.170 1.00 95.75 105 PRO A C 1
ATOM 785 O O . PRO A 1 105 ? 8.922 3.668 3.240 1.00 95.75 105 PRO A O 1
ATOM 788 N N . PHE A 1 106 ? 7.825 1.894 2.397 1.00 96.31 106 PHE A N 1
ATOM 789 C CA . PHE A 1 106 ? 8.877 1.465 1.470 1.00 96.31 106 PHE A CA 1
ATOM 790 C C . PHE A 1 106 ? 8.448 1.698 0.023 1.00 96.31 106 PHE A C 1
ATOM 792 O O . PHE A 1 106 ? 7.275 1.516 -0.303 1.00 96.31 106 PHE A O 1
ATOM 799 N N . LEU A 1 107 ? 9.389 2.060 -0.851 1.00 96.94 107 LEU A N 1
ATOM 800 C CA . LEU A 1 107 ? 9.170 2.145 -2.298 1.00 96.94 107 LEU A CA 1
ATOM 801 C C . LEU A 1 107 ? 10.013 1.087 -3.008 1.00 96.94 107 LEU A C 1
ATOM 803 O O . LEU A 1 107 ? 11.238 1.129 -2.963 1.00 96.94 107 LEU A O 1
ATOM 807 N N . LEU A 1 108 ? 9.342 0.159 -3.680 1.00 96.56 108 LEU A N 1
ATOM 808 C CA . LEU A 1 108 ? 9.919 -0.914 -4.477 1.00 96.56 108 LEU A CA 1
ATOM 809 C C . LEU A 1 108 ? 9.829 -0.529 -5.953 1.00 96.56 108 LEU A C 1
ATOM 811 O O . LEU A 1 108 ? 8.754 -0.179 -6.443 1.00 96.56 108 LEU A O 1
ATOM 815 N N . GLN A 1 109 ? 10.932 -0.622 -6.683 1.00 95.44 109 GLN A N 1
ATOM 816 C CA . GLN A 1 109 ? 10.969 -0.296 -8.106 1.00 95.44 109 GLN A CA 1
ATOM 817 C C . GLN A 1 109 ? 11.365 -1.541 -8.894 1.00 95.44 109 GLN A C 1
ATOM 819 O O . GLN A 1 109 ? 12.530 -1.948 -8.940 1.00 95.44 109 GLN A O 1
ATOM 824 N N . ALA A 1 110 ? 10.365 -2.178 -9.498 1.00 94.12 110 ALA A N 1
ATOM 825 C CA . ALA A 1 110 ? 10.558 -3.319 -10.374 1.00 94.12 110 ALA A CA 1
ATOM 826 C C . ALA A 1 110 ? 10.926 -2.816 -11.776 1.00 94.12 110 ALA A C 1
ATOM 828 O O . ALA A 1 110 ? 10.085 -2.276 -12.495 1.00 94.12 110 ALA A O 1
ATOM 829 N N . GLN A 1 111 ? 12.191 -2.978 -12.161 1.00 90.19 111 GLN A N 1
ATOM 830 C CA . GLN A 1 111 ? 12.675 -2.628 -13.496 1.00 90.19 111 GLN A CA 1
ATOM 831 C C . GLN A 1 111 ? 12.523 -3.800 -14.475 1.00 90.19 111 GLN A C 1
ATOM 833 O O . GLN A 1 111 ? 12.448 -4.959 -14.071 1.00 90.19 111 GLN A O 1
ATOM 838 N N . GLY A 1 112 ? 12.539 -3.494 -15.773 1.00 87.94 112 GLY A N 1
ATOM 839 C CA . GLY A 1 112 ? 12.473 -4.481 -16.851 1.00 87.94 112 GLY A CA 1
ATOM 840 C C . GLY A 1 112 ? 11.242 -4.302 -17.735 1.00 87.94 112 GLY A C 1
ATOM 841 O O . GLY A 1 112 ? 10.530 -3.306 -17.641 1.00 87.94 112 GLY A O 1
ATOM 842 N N . THR A 1 113 ? 11.015 -5.265 -18.623 1.00 88.25 113 THR A N 1
ATOM 843 C CA . THR A 1 113 ? 9.891 -5.258 -19.578 1.00 88.25 113 THR A CA 1
ATOM 844 C C . THR A 1 113 ? 8.914 -6.410 -19.369 1.00 88.25 113 THR A C 1
ATOM 846 O O . THR A 1 113 ? 7.787 -6.340 -19.847 1.00 88.25 113 THR A O 1
ATOM 849 N N . ASN A 1 114 ? 9.322 -7.444 -18.632 1.00 91.19 114 ASN A N 1
ATOM 850 C CA . ASN A 1 114 ? 8.522 -8.629 -18.342 1.00 91.19 114 ASN A CA 1
ATOM 851 C C . ASN A 1 114 ? 8.321 -8.772 -16.829 1.00 91.19 114 ASN A C 1
ATOM 853 O O . ASN A 1 114 ? 9.175 -8.307 -16.068 1.00 91.19 114 ASN A O 1
ATOM 857 N N . PRO A 1 115 ? 7.243 -9.440 -16.379 1.00 92.62 115 PRO A N 1
ATOM 858 C CA . PRO A 1 115 ? 7.095 -9.801 -14.977 1.00 92.62 115 PRO A CA 1
ATOM 859 C C . PR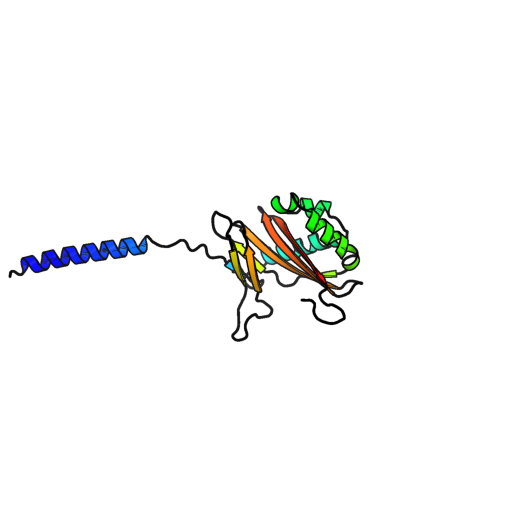O A 1 115 ? 8.305 -10.585 -14.466 1.00 92.62 115 PRO A C 1
ATOM 861 O O . PRO A 1 115 ? 8.732 -11.553 -15.095 1.00 92.62 115 PRO A O 1
ATOM 864 N N . ASN A 1 116 ? 8.853 -10.165 -13.327 1.00 90.81 116 ASN A N 1
ATOM 865 C CA . ASN A 1 116 ? 9.944 -10.865 -12.669 1.00 90.81 116 ASN A CA 1
ATOM 866 C C . ASN A 1 116 ? 9.373 -12.092 -11.935 1.00 90.81 116 ASN A C 1
ATOM 868 O O . ASN A 1 116 ? 8.565 -11.911 -11.020 1.00 90.81 116 ASN A O 1
ATOM 872 N N . PRO A 1 117 ? 9.789 -13.328 -12.277 1.00 91.56 117 PRO A N 1
ATOM 873 C CA . PRO A 1 117 ? 9.301 -14.539 -11.617 1.00 91.56 117 PRO A CA 1
ATOM 874 C C . PRO A 1 117 ? 9.511 -14.534 -10.098 1.00 91.56 117 PRO A C 1
ATOM 876 O O . PRO A 1 117 ? 8.698 -15.100 -9.370 1.00 91.56 117 PRO A O 1
ATOM 879 N N . ARG A 1 118 ? 10.572 -13.872 -9.616 1.00 92.44 118 ARG A N 1
ATOM 880 C CA . ARG A 1 118 ? 10.895 -13.712 -8.195 1.00 92.44 118 ARG A CA 1
ATOM 881 C C . ARG A 1 118 ? 11.549 -12.350 -7.968 1.00 92.44 118 ARG A C 1
ATOM 883 O O . ARG A 1 118 ? 12.771 -12.231 -7.966 1.00 92.44 118 ARG A O 1
ATOM 890 N N . ALA A 1 119 ? 10.725 -11.327 -7.776 1.00 92.19 119 ALA A N 1
ATOM 891 C CA . ALA A 1 119 ? 11.202 -10.004 -7.415 1.00 92.19 119 ALA A CA 1
ATOM 892 C C . ALA A 1 119 ? 11.659 -9.984 -5.953 1.00 92.19 119 ALA A C 1
ATOM 894 O O . ALA A 1 119 ? 10.873 -10.311 -5.070 1.00 92.19 119 ALA A O 1
ATOM 895 N N . GLU A 1 120 ? 12.899 -9.579 -5.702 1.00 92.69 120 GLU A N 1
ATOM 896 C CA . GLU A 1 120 ? 13.462 -9.451 -4.361 1.00 92.69 120 GLU A CA 1
ATOM 897 C C . GLU A 1 120 ? 13.909 -8.009 -4.116 1.00 92.69 120 GLU A C 1
ATOM 899 O O . GLU A 1 120 ? 14.645 -7.418 -4.906 1.00 92.69 120 GLU A O 1
ATOM 904 N N . PHE A 1 121 ? 13.431 -7.429 -3.019 1.00 92.19 121 PHE A N 1
ATOM 905 C CA . PHE A 1 121 ? 13.718 -6.057 -2.626 1.00 92.19 121 PHE A CA 1
ATOM 906 C C . PHE A 1 121 ? 14.293 -6.049 -1.222 1.00 92.19 121 PHE A C 1
ATOM 908 O O . PHE A 1 121 ? 13.650 -6.527 -0.290 1.00 92.19 121 PHE A O 1
ATOM 915 N N . LEU A 1 122 ? 15.487 -5.481 -1.079 1.00 90.00 122 LEU A N 1
ATOM 916 C CA . LEU A 1 122 ? 16.155 -5.289 0.199 1.00 90.00 122 LEU A CA 1
ATOM 917 C C . LEU A 1 122 ? 16.153 -3.793 0.501 1.00 90.00 122 LEU A C 1
ATOM 919 O O . LEU A 1 122 ? 16.824 -3.016 -0.172 1.00 90.00 122 LEU A O 1
ATOM 923 N N . CYS A 1 123 ? 15.344 -3.396 1.472 1.00 88.81 123 CYS A N 1
ATOM 924 C CA . CYS A 1 123 ? 15.072 -2.006 1.795 1.00 88.81 123 CYS A CA 1
ATOM 925 C C . CYS A 1 123 ? 15.804 -1.606 3.072 1.00 88.81 123 CYS A C 1
ATOM 927 O O . CYS A 1 123 ? 15.735 -2.336 4.058 1.00 88.81 123 CYS A O 1
ATOM 929 N N . GLY A 1 124 ? 16.439 -0.432 3.073 1.00 82.75 124 GLY A N 1
ATOM 930 C CA . GLY A 1 124 ? 17.138 0.109 4.240 1.00 82.75 124 GLY A CA 1
ATOM 931 C C . GLY A 1 124 ? 18.516 -0.515 4.491 1.00 82.75 124 GLY A C 1
ATOM 932 O O . GLY A 1 124 ? 19.081 -1.210 3.647 1.00 82.75 124 GLY A O 1
ATOM 933 N N . VAL A 1 125 ? 19.074 -0.230 5.670 1.00 75.94 125 VAL A N 1
ATOM 934 C CA . VAL A 1 125 ? 20.400 -0.711 6.084 1.00 75.94 125 VAL A CA 1
ATOM 935 C C . VAL A 1 125 ? 20.252 -1.968 6.938 1.00 75.94 125 VAL A C 1
ATOM 937 O O . VAL A 1 125 ? 19.547 -1.968 7.950 1.00 75.94 125 VAL A O 1
ATOM 940 N N . PHE A 1 126 ? 20.962 -3.024 6.546 1.00 75.62 126 PHE A N 1
ATOM 941 C CA . PHE A 1 126 ? 21.082 -4.267 7.301 1.00 75.62 126 PHE A CA 1
ATOM 942 C C . PHE A 1 126 ? 22.368 -4.201 8.127 1.00 75.62 126 PHE A C 1
ATOM 944 O O . PHE A 1 126 ? 23.461 -4.055 7.579 1.00 75.62 126 PHE A O 1
ATOM 951 N N . GLY A 1 127 ? 22.232 -4.235 9.451 1.00 66.75 127 GLY A N 1
ATOM 952 C CA . GLY A 1 127 ? 23.370 -4.195 10.365 1.00 66.75 127 GLY A CA 1
ATOM 953 C C . GLY A 1 127 ? 24.034 -5.564 10.514 1.00 66.75 127 GLY A C 1
ATOM 954 O O . GLY A 1 127 ? 23.551 -6.572 10.005 1.00 66.75 127 GLY A O 1
ATOM 955 N N . SER A 1 128 ? 25.109 -5.630 11.305 1.00 71.94 128 SER A N 1
ATOM 956 C CA . SER A 1 128 ? 25.766 -6.901 11.664 1.00 71.94 128 SER A CA 1
ATOM 957 C C . SER A 1 128 ? 24.856 -7.874 12.428 1.00 71.94 128 SER A C 1
ATOM 959 O O . SER A 1 128 ? 25.141 -9.065 12.473 1.00 71.94 128 SER A O 1
ATOM 961 N N . GLN A 1 129 ? 23.758 -7.371 13.001 1.00 73.12 129 GLN A N 1
ATOM 962 C CA . GLN A 1 129 ? 22.713 -8.139 13.687 1.00 73.12 129 GLN A CA 1
ATOM 963 C C . GLN A 1 129 ? 21.494 -8.438 12.786 1.00 73.12 129 GLN A C 1
ATOM 965 O O . GLN A 1 129 ? 20.481 -8.933 13.270 1.00 73.12 129 GLN A O 1
ATOM 970 N N . GLY A 1 130 ? 21.569 -8.142 11.482 1.00 73.19 130 GLY A N 1
ATOM 971 C CA . GLY A 1 130 ? 20.493 -8.386 10.519 1.00 73.19 130 GLY A CA 1
ATOM 972 C C . GLY A 1 130 ? 19.571 -7.184 10.292 1.00 73.19 130 GLY A C 1
ATOM 973 O O . GLY A 1 130 ? 20.030 -6.042 10.198 1.00 73.19 130 GLY A O 1
ATOM 974 N N . GLN A 1 131 ? 18.271 -7.457 10.132 1.00 73.31 131 GLN A N 1
ATOM 975 C CA . GLN A 1 131 ? 17.251 -6.438 9.871 1.00 73.31 131 GLN A CA 1
ATOM 976 C C . GLN A 1 131 ? 17.176 -5.423 11.021 1.00 73.31 131 GLN A C 1
ATOM 978 O O . GLN A 1 131 ? 17.025 -5.780 12.186 1.00 73.31 131 GLN A O 1
ATOM 983 N N . THR A 1 132 ? 17.271 -4.142 10.679 1.00 73.75 132 THR A N 1
ATOM 984 C CA . THR A 1 132 ? 16.943 -3.019 11.559 1.00 73.75 132 THR A CA 1
ATOM 985 C C . THR A 1 132 ? 15.451 -2.688 11.474 1.00 73.75 132 THR A C 1
ATOM 987 O O . THR A 1 132 ? 14.754 -3.131 10.560 1.00 73.75 132 THR A O 1
ATOM 990 N N . ARG A 1 133 ? 14.961 -1.859 12.405 1.00 69.06 133 ARG A N 1
ATOM 991 C CA . ARG A 1 133 ? 13.564 -1.390 12.447 1.00 69.06 133 ARG A CA 1
ATOM 992 C C . ARG A 1 133 ? 13.098 -0.723 11.144 1.00 69.06 133 ARG A C 1
ATOM 994 O O . ARG A 1 133 ? 11.918 -0.800 10.822 1.00 69.06 133 ARG A O 1
ATOM 1001 N N . ASP A 1 134 ? 14.018 -0.099 10.412 1.00 76.31 134 ASP A N 1
ATOM 1002 C CA . ASP A 1 134 ? 13.735 0.616 9.162 1.00 76.31 134 ASP A CA 1
ATOM 1003 C C . ASP A 1 134 ? 14.197 -0.172 7.924 1.00 76.31 134 ASP A C 1
ATOM 1005 O O . ASP A 1 134 ? 14.329 0.385 6.833 1.00 76.31 134 ASP A O 1
ATOM 1009 N N . SER A 1 135 ? 14.453 -1.474 8.090 1.00 83.56 135 SER A N 1
ATOM 1010 C CA . SER A 1 135 ? 14.790 -2.381 6.997 1.00 83.56 135 SER A CA 1
ATOM 1011 C C . SER A 1 135 ? 13.709 -3.430 6.783 1.00 83.56 135 SER A C 1
ATOM 1013 O O . SER A 1 135 ? 13.043 -3.859 7.724 1.00 83.56 135 SER A O 1
ATOM 1015 N N . ALA A 1 136 ? 13.546 -3.857 5.538 1.00 88.12 136 ALA A N 1
ATOM 1016 C CA . ALA A 1 136 ? 12.601 -4.901 5.176 1.00 88.12 136 ALA A CA 1
ATOM 1017 C C . ALA A 1 136 ? 13.103 -5.674 3.960 1.00 88.12 136 ALA A C 1
ATOM 1019 O O . ALA A 1 136 ? 13.802 -5.127 3.105 1.00 88.12 136 ALA A O 1
ATOM 1020 N N . VAL A 1 137 ? 12.723 -6.948 3.878 1.00 89.62 137 VAL A N 1
ATOM 1021 C CA . VAL A 1 137 ? 12.933 -7.772 2.687 1.00 89.62 137 VAL A CA 1
ATOM 1022 C C . VAL A 1 137 ? 11.575 -8.167 2.134 1.00 89.62 137 VAL A C 1
ATOM 1024 O O . VAL A 1 137 ? 10.750 -8.725 2.856 1.00 89.62 137 VAL A O 1
ATOM 1027 N N . PHE A 1 138 ? 11.356 -7.902 0.850 1.00 91.44 138 PHE A N 1
ATOM 1028 C CA . PHE A 1 138 ? 10.150 -8.316 0.141 1.00 91.44 138 PHE A CA 1
ATOM 1029 C C . PHE A 1 138 ? 10.518 -9.282 -0.973 1.00 91.44 138 PHE A C 1
ATOM 1031 O O . PHE A 1 138 ? 11.344 -8.961 -1.823 1.00 91.44 138 PHE A O 1
ATOM 1038 N N . VAL A 1 139 ? 9.867 -10.4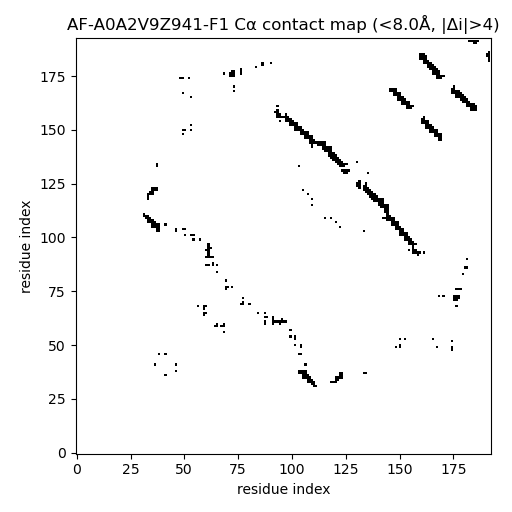44 -0.988 1.00 92.31 139 VAL A N 1
ATOM 1039 C CA . VAL A 1 139 ? 9.953 -11.409 -2.086 1.00 92.31 139 VAL A CA 1
ATOM 1040 C C . VAL A 1 139 ? 8.567 -11.536 -2.699 1.00 92.31 139 VAL A C 1
ATOM 1042 O O . VAL A 1 139 ? 7.649 -12.039 -2.055 1.00 92.31 139 VAL A O 1
ATOM 1045 N N . ILE A 1 140 ? 8.406 -11.056 -3.930 1.00 90.69 140 ILE A N 1
ATOM 1046 C CA . ILE A 1 140 ? 7.117 -11.005 -4.621 1.00 90.69 140 ILE A CA 1
ATOM 1047 C C . ILE A 1 140 ? 7.221 -11.799 -5.929 1.00 90.69 140 ILE A C 1
ATOM 1049 O O . ILE A 1 140 ? 7.994 -11.428 -6.816 1.00 90.69 140 ILE A O 1
ATOM 1053 N N . PRO A 1 141 ? 6.482 -12.910 -6.079 1.00 91.94 141 PRO A N 1
ATOM 1054 C CA . PRO A 1 141 ? 6.533 -13.705 -7.296 1.00 91.94 141 PRO A CA 1
ATOM 1055 C C . PRO A 1 141 ? 5.761 -13.036 -8.439 1.00 91.94 141 PRO A C 1
ATOM 1057 O O . PRO A 1 141 ? 4.732 -12.401 -8.217 1.00 91.94 141 PRO A O 1
ATOM 1060 N N . ASN A 1 142 ? 6.231 -13.241 -9.671 1.00 92.12 142 ASN A N 1
ATOM 1061 C CA . ASN A 1 142 ? 5.587 -12.784 -10.912 1.00 92.12 142 ASN A CA 1
ATOM 1062 C C . ASN A 1 142 ? 5.218 -11.287 -10.927 1.00 92.12 142 ASN A C 1
ATOM 1064 O O . ASN A 1 142 ? 4.176 -10.910 -11.465 1.00 92.12 142 ASN A O 1
ATOM 1068 N N . LEU A 1 143 ? 6.055 -10.429 -10.336 1.00 93.38 143 LEU A N 1
ATOM 1069 C CA . LEU A 1 143 ? 5.777 -8.999 -10.206 1.00 93.38 143 LEU A CA 1
ATOM 1070 C C . LEU A 1 143 ? 6.038 -8.269 -11.536 1.00 93.38 143 LEU A C 1
ATOM 1072 O O . LEU A 1 143 ? 7.178 -8.286 -12.010 1.00 93.38 143 LEU A O 1
ATOM 1076 N N . PRO A 1 144 ? 5.033 -7.612 -12.147 1.00 93.56 144 PRO A N 1
ATOM 1077 C CA . PRO A 1 144 ? 5.245 -6.775 -13.324 1.00 93.56 144 PRO A CA 1
ATOM 1078 C C . PRO A 1 144 ? 6.208 -5.604 -13.056 1.00 93.56 144 PRO A C 1
ATOM 1080 O O . PRO A 1 144 ? 6.363 -5.182 -11.910 1.00 93.56 144 PRO A O 1
ATOM 1083 N N . PRO A 1 145 ? 6.836 -5.033 -14.096 1.00 94.44 145 PRO A N 1
ATOM 1084 C CA . PRO A 1 145 ? 7.585 -3.792 -13.948 1.00 94.44 145 PRO A CA 1
ATOM 1085 C C . PRO A 1 145 ? 6.689 -2.640 -13.469 1.00 94.44 145 PRO A C 1
ATOM 1087 O O . PRO A 1 145 ? 5.553 -2.494 -13.925 1.00 94.44 145 PRO A O 1
ATOM 1090 N N . GLY A 1 146 ? 7.207 -1.801 -12.571 1.00 95.25 146 GLY A N 1
ATOM 1091 C CA . GLY A 1 146 ? 6.473 -0.674 -12.000 1.00 95.25 146 GLY A CA 1
ATOM 1092 C C . GLY A 1 146 ? 7.032 -0.177 -10.668 1.00 95.25 146 GLY A C 1
ATOM 1093 O O . GLY A 1 146 ? 7.945 -0.769 -10.090 1.00 95.25 146 GLY A O 1
ATOM 1094 N N . ASN A 1 147 ? 6.450 0.918 -10.176 1.00 97.12 147 ASN A N 1
ATOM 1095 C CA . ASN A 1 147 ? 6.699 1.435 -8.833 1.00 97.12 147 ASN A CA 1
ATOM 1096 C C . ASN A 1 147 ? 5.613 0.935 -7.879 1.00 97.12 147 ASN A C 1
ATOM 1098 O O . ASN A 1 147 ? 4.418 1.048 -8.172 1.00 97.12 147 ASN A O 1
ATOM 1102 N N . TYR A 1 148 ? 6.034 0.425 -6.726 1.00 98.06 148 TYR A N 1
ATOM 1103 C CA . TYR A 1 148 ? 5.164 -0.148 -5.710 1.00 98.06 148 TYR A CA 1
ATOM 1104 C C . TYR A 1 148 ? 5.486 0.445 -4.341 1.00 98.06 148 TYR A C 1
ATOM 1106 O O . TYR A 1 148 ? 6.622 0.388 -3.893 1.00 98.06 148 TYR A O 1
ATOM 1114 N N . GLY A 1 149 ? 4.496 0.995 -3.653 1.00 97.94 149 GLY A N 1
ATOM 1115 C CA . GLY A 1 149 ? 4.607 1.373 -2.254 1.00 97.94 149 GLY A CA 1
ATOM 1116 C C . GLY A 1 149 ? 4.140 0.243 -1.348 1.00 97.94 149 GLY A C 1
ATOM 1117 O O . GLY A 1 149 ? 3.082 -0.333 -1.585 1.00 97.94 149 GLY A O 1
ATOM 1118 N N . VAL A 1 150 ? 4.881 -0.048 -0.284 1.00 97.50 150 VAL A N 1
ATOM 1119 C CA . VAL A 1 150 ? 4.396 -0.889 0.816 1.00 97.50 150 VAL A CA 1
ATOM 1120 C C . VAL A 1 150 ? 4.163 0.007 2.017 1.00 97.50 150 VAL A C 1
ATOM 1122 O O . VAL A 1 150 ? 5.094 0.639 2.520 1.00 97.50 150 VAL A O 1
ATOM 1125 N N . VAL A 1 151 ? 2.911 0.074 2.464 1.00 97.62 151 VAL A N 1
ATOM 1126 C CA . VAL A 1 151 ? 2.509 0.874 3.621 1.00 97.62 151 VAL A CA 1
ATOM 1127 C C . VAL A 1 151 ? 1.910 -0.044 4.666 1.00 97.62 151 VAL A C 1
ATOM 1129 O O . VAL A 1 151 ? 1.011 -0.829 4.374 1.00 97.62 151 VAL A O 1
ATOM 1132 N N . VAL A 1 152 ? 2.410 0.071 5.890 1.00 95.69 152 VAL A N 1
ATOM 1133 C CA . VAL A 1 152 ? 1.915 -0.671 7.046 1.00 95.69 152 VAL A CA 1
ATOM 1134 C C . VAL A 1 152 ? 1.229 0.319 7.974 1.00 95.69 152 VAL A C 1
ATOM 1136 O O . VAL A 1 152 ? 1.795 1.366 8.287 1.00 95.69 152 VAL A O 1
ATOM 1139 N N . LEU A 1 153 ? 0.010 0.004 8.392 1.00 96.88 153 LEU A N 1
ATOM 1140 C CA . LEU A 1 153 ? -0.755 0.788 9.349 1.00 96.88 153 LEU A CA 1
ATOM 1141 C C . LEU A 1 153 ? -0.864 0.021 10.661 1.00 96.88 153 LEU A C 1
ATOM 1143 O O . LEU A 1 153 ? -1.334 -1.117 10.666 1.00 96.88 153 LEU A O 1
ATOM 1147 N N . ASP A 1 154 ? -0.484 0.672 11.754 1.00 95.50 154 ASP A N 1
ATOM 1148 C CA . ASP A 1 154 ? -0.810 0.233 13.106 1.00 95.50 154 ASP A CA 1
ATOM 1149 C C . ASP A 1 154 ? -2.206 0.735 13.461 1.00 95.50 154 ASP A C 1
ATOM 1151 O O . ASP A 1 154 ? -2.495 1.927 13.347 1.00 95.50 154 ASP A O 1
ATOM 1155 N N . ILE A 1 155 ? -3.088 -0.175 13.856 1.00 95.44 155 ILE A N 1
ATOM 1156 C CA . ILE A 1 155 ? -4.497 0.109 14.108 1.00 95.44 155 ILE A CA 1
ATOM 1157 C C . ILE A 1 155 ? -4.800 -0.250 15.553 1.00 95.44 155 ILE A C 1
ATOM 1159 O O . ILE A 1 155 ? -4.738 -1.414 15.941 1.00 95.44 155 ILE A O 1
ATOM 1163 N N . ASN A 1 156 ? -5.174 0.754 16.338 1.00 89.56 156 ASN A N 1
ATOM 1164 C CA . ASN A 1 156 ? -5.607 0.562 17.717 1.00 89.56 156 ASN A CA 1
ATOM 1165 C C . ASN A 1 156 ? -7.129 0.680 17.769 1.00 89.56 156 ASN A C 1
ATOM 1167 O O . ASN A 1 156 ? -7.682 1.782 17.787 1.00 89.56 156 ASN A O 1
ATOM 1171 N N . GLY A 1 157 ? -7.800 -0.470 17.716 1.00 83.38 157 GLY A N 1
ATOM 1172 C CA . GLY A 1 157 ? -9.256 -0.570 17.705 1.00 83.38 157 GLY A CA 1
ATOM 1173 C C . GLY A 1 157 ? -9.823 -1.223 18.963 1.00 83.38 157 GLY A C 1
ATOM 1174 O O . GLY A 1 157 ? -9.106 -1.731 19.821 1.00 83.38 157 GLY A O 1
ATOM 1175 N N . GLN A 1 158 ? -11.153 -1.276 19.045 1.00 82.38 158 GLN A N 1
ATOM 1176 C CA . GLN A 1 158 ? -11.877 -1.889 20.171 1.00 82.38 158 GLN A CA 1
ATOM 1177 C C . GLN A 1 158 ? -11.655 -3.410 20.284 1.00 82.38 158 GLN A C 1
ATOM 1179 O O . GLN A 1 158 ? -11.994 -4.018 21.297 1.00 82.38 158 GLN A O 1
ATOM 1184 N N . LYS A 1 159 ? -11.123 -4.043 19.232 1.00 85.38 159 LYS A N 1
ATOM 1185 C CA . LYS A 1 159 ? -10.851 -5.487 19.158 1.00 85.38 159 LYS A CA 1
ATOM 1186 C C . LYS A 1 159 ? -9.372 -5.838 19.366 1.00 85.38 159 LYS A C 1
ATOM 1188 O O . LYS A 1 159 ? -8.985 -6.966 19.084 1.00 85.38 159 LYS A O 1
ATOM 1193 N N . GLY A 1 160 ? -8.580 -4.894 19.874 1.00 86.06 160 GLY A N 1
ATOM 1194 C CA . GLY A 1 160 ? -7.142 -5.048 20.085 1.00 86.06 160 GLY A CA 1
ATOM 1195 C C . GLY A 1 160 ? -6.304 -4.421 18.968 1.00 86.06 160 GLY A C 1
ATOM 1196 O O . GLY A 1 160 ? -6.859 -3.811 18.045 1.00 86.06 160 GLY A O 1
ATOM 1197 N N . PRO A 1 161 ? -4.969 -4.532 19.064 1.00 91.06 161 PRO A N 1
ATOM 1198 C CA . PRO A 1 161 ? -4.065 -3.997 18.063 1.00 91.06 161 PRO A CA 1
ATOM 1199 C C . PRO A 1 161 ? -4.115 -4.851 16.792 1.00 91.06 161 PRO A C 1
ATOM 1201 O O . PRO A 1 161 ? -4.094 -6.081 16.842 1.00 91.06 161 PRO A O 1
ATOM 1204 N N . TYR A 1 162 ? -4.181 -4.189 15.643 1.00 94.31 162 TYR A N 1
ATOM 1205 C CA . TYR A 1 162 ? -4.121 -4.798 14.319 1.00 94.31 162 TYR A CA 1
ATOM 1206 C C . TYR A 1 162 ? -3.037 -4.127 13.489 1.00 94.31 162 TYR A C 1
ATOM 1208 O O . TYR A 1 162 ? -2.707 -2.957 13.679 1.00 94.31 162 TYR A O 1
ATOM 1216 N N . THR A 1 163 ? -2.522 -4.872 12.524 1.00 94.94 163 THR A N 1
ATOM 1217 C CA . THR A 1 163 ? -1.661 -4.357 11.472 1.00 94.94 163 THR A CA 1
ATOM 1218 C C . THR A 1 163 ? -2.370 -4.532 10.134 1.00 94.94 163 THR A C 1
ATOM 1220 O O . THR A 1 163 ? -2.845 -5.624 9.817 1.00 94.94 163 THR A O 1
ATOM 1223 N N . LEU A 1 164 ? -2.420 -3.473 9.328 1.00 96.88 164 LEU A N 1
ATOM 1224 C CA . LEU A 1 164 ? -2.865 -3.542 7.938 1.00 96.88 164 LEU A CA 1
ATOM 1225 C C . LEU A 1 164 ? -1.702 -3.199 7.010 1.00 96.88 164 LEU A C 1
ATOM 1227 O O . LEU A 1 164 ? -1.258 -2.054 6.960 1.00 96.88 164 LEU A O 1
ATOM 1231 N N . THR A 1 165 ? -1.241 -4.181 6.242 1.00 96.62 165 THR A N 1
ATOM 1232 C CA . THR A 1 165 ? -0.257 -3.981 5.177 1.00 96.62 165 THR A CA 1
ATOM 1233 C C . THR A 1 165 ? -0.977 -3.815 3.847 1.00 96.62 165 THR A C 1
ATOM 1235 O O . THR A 1 165 ? -1.761 -4.671 3.435 1.00 96.62 165 THR A O 1
ATOM 1238 N N . MET A 1 166 ? -0.682 -2.725 3.146 1.00 98.38 166 MET A N 1
ATOM 1239 C CA . MET A 1 166 ? -1.150 -2.473 1.790 1.00 98.38 166 MET A CA 1
ATOM 1240 C C . MET A 1 166 ? 0.028 -2.380 0.833 1.00 98.38 166 MET A C 1
ATOM 1242 O O . MET A 1 166 ? 1.012 -1.688 1.097 1.00 98.38 166 MET A O 1
ATOM 1246 N N . VAL A 1 167 ? -0.115 -3.049 -0.307 1.00 97.88 167 VAL A N 1
ATOM 1247 C CA . VAL A 1 167 ? 0.745 -2.848 -1.472 1.00 97.88 167 VAL A CA 1
ATOM 1248 C C . VAL A 1 167 ? -0.000 -1.913 -2.411 1.00 97.88 167 VAL A C 1
ATOM 1250 O O . VAL A 1 167 ? -1.127 -2.200 -2.812 1.00 97.88 167 VAL A O 1
ATOM 1253 N N . LEU A 1 168 ? 0.612 -0.787 -2.746 1.00 98.62 168 LEU A N 1
ATOM 1254 C CA . LEU A 1 168 ? 0.089 0.225 -3.652 1.00 98.62 168 LEU A CA 1
ATOM 1255 C C . LEU A 1 168 ? 0.930 0.208 -4.923 1.00 98.62 168 LEU A C 1
ATOM 1257 O O . LEU A 1 168 ? 2.147 0.259 -4.837 1.00 98.62 168 LEU A O 1
ATOM 1261 N N . GLN A 1 169 ? 0.321 0.166 -6.099 1.00 98.44 169 GLN A N 1
ATOM 1262 C CA . GLN A 1 169 ? 1.034 0.295 -7.369 1.00 98.44 169 GLN A CA 1
ATOM 1263 C C . GLN A 1 169 ? 0.767 1.672 -7.966 1.00 98.44 169 GLN A C 1
ATOM 1265 O O . GLN A 1 169 ? -0.378 2.127 -8.006 1.00 98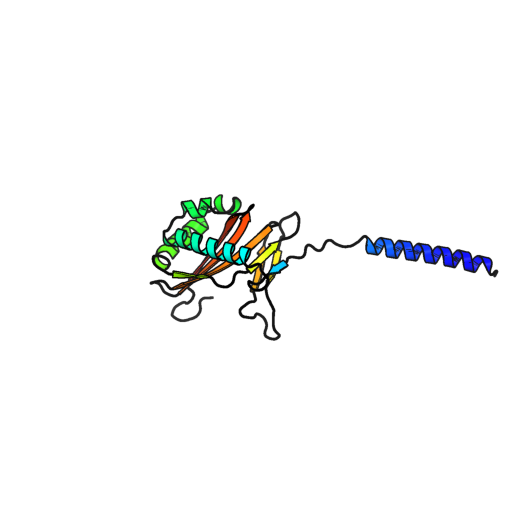.44 169 GLN A O 1
ATOM 1270 N N . GLN A 1 170 ? 1.816 2.320 -8.461 1.00 98.25 170 GL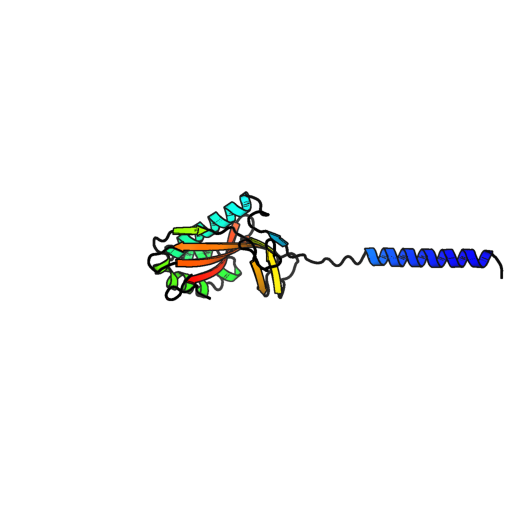N A N 1
ATOM 1271 C CA . GLN A 1 170 ? 1.677 3.574 -9.185 1.00 98.25 170 GLN A CA 1
ATOM 1272 C C . GLN A 1 170 ? 1.088 3.313 -10.578 1.00 98.25 170 GLN A C 1
ATOM 1274 O O . GLN A 1 170 ? 1.634 2.534 -11.361 1.00 98.25 170 GLN A O 1
ATOM 1279 N N . MET A 1 171 ? -0.019 3.975 -10.897 1.00 96.81 171 MET A N 1
ATOM 1280 C CA . MET A 1 171 ? -0.664 3.966 -12.207 1.00 96.81 171 MET A CA 1
ATOM 1281 C C . MET A 1 171 ? -0.875 5.409 -12.663 1.00 96.81 171 MET A C 1
ATOM 1283 O O . MET A 1 171 ? -1.761 6.107 -12.173 1.00 96.81 171 MET A O 1
ATOM 1287 N N . GLY A 1 172 ? -0.037 5.871 -13.594 1.00 94.31 172 GLY A N 1
ATOM 1288 C CA . GLY A 1 172 ? 0.041 7.297 -13.909 1.00 94.31 172 GLY A CA 1
ATOM 1289 C C . GLY A 1 172 ? 0.490 8.083 -12.676 1.00 94.31 172 GLY A C 1
ATOM 1290 O O . GLY A 1 172 ? 1.528 7.773 -12.093 1.00 94.31 172 GLY A O 1
ATOM 1291 N N . ASN A 1 173 ? -0.310 9.063 -12.258 1.00 93.25 173 ASN A N 1
ATOM 1292 C CA . ASN A 1 173 ? -0.037 9.865 -11.061 1.00 93.25 173 ASN A CA 1
ATOM 1293 C C . ASN A 1 173 ? -0.700 9.307 -9.790 1.00 93.25 173 ASN A C 1
ATOM 1295 O O . ASN A 1 173 ? -0.452 9.825 -8.703 1.00 93.25 173 ASN A O 1
ATOM 1299 N N . ASP A 1 174 ? -1.525 8.264 -9.913 1.00 96.62 174 ASP A N 1
ATOM 1300 C CA . ASP A 1 174 ? -2.287 7.708 -8.799 1.00 96.62 174 ASP A CA 1
ATOM 1301 C C . ASP A 1 174 ? -1.599 6.482 -8.200 1.00 96.62 174 ASP A C 1
ATOM 1303 O O . ASP A 1 174 ? -1.046 5.641 -8.908 1.00 96.62 174 ASP A O 1
ATOM 1307 N N . TRP A 1 175 ? -1.716 6.326 -6.884 1.00 98.56 175 TRP A N 1
ATOM 1308 C CA . TRP A 1 175 ? -1.409 5.078 -6.193 1.00 98.56 175 TRP A CA 1
ATOM 1309 C C . TRP A 1 175 ? -2.690 4.262 -6.060 1.00 98.56 175 TRP A C 1
ATOM 1311 O O . TRP A 1 175 ? -3.650 4.730 -5.451 1.00 98.56 175 TRP A O 1
ATOM 1321 N N . LYS A 1 176 ? -2.715 3.059 -6.639 1.00 98.69 176 LYS A N 1
ATOM 1322 C CA . LYS A 1 176 ? -3.864 2.144 -6.614 1.00 98.69 176 LYS A CA 1
ATOM 1323 C C . LYS A 1 176 ? -3.571 0.903 -5.785 1.00 98.69 176 LYS A C 1
ATOM 1325 O O . LYS A 1 176 ? -2.433 0.449 -5.723 1.00 98.69 176 LYS A O 1
ATOM 1330 N N . LEU A 1 177 ? -4.599 0.337 -5.160 1.00 98.69 177 LEU A N 1
ATOM 1331 C CA . LEU A 1 177 ? -4.459 -0.852 -4.322 1.00 98.69 177 LEU A CA 1
ATOM 1332 C C . LEU A 1 177 ? -4.057 -2.072 -5.171 1.00 98.69 177 LEU A C 1
ATOM 1334 O O . LEU A 1 177 ? -4.768 -2.458 -6.096 1.00 98.69 177 LEU A O 1
ATOM 1338 N N . GLY A 1 178 ? -2.908 -2.662 -4.855 1.00 96.88 178 GLY A N 1
ATOM 1339 C CA . GLY A 1 178 ? -2.367 -3.878 -5.470 1.00 96.88 178 GLY A CA 1
ATOM 1340 C C . GLY A 1 178 ? -2.330 -5.085 -4.530 1.00 96.88 178 GLY A C 1
ATOM 1341 O O . GLY A 1 178 ? -2.248 -6.216 -4.997 1.00 96.88 178 GLY A O 1
ATOM 1342 N N . GLY A 1 179 ? -2.451 -4.866 -3.221 1.00 96.00 179 GLY A N 1
ATOM 1343 C CA . GLY A 1 179 ? -2.552 -5.924 -2.219 1.00 96.00 179 GLY A CA 1
ATOM 1344 C C . GLY A 1 179 ? -3.022 -5.380 -0.875 1.00 96.00 179 GLY A C 1
ATOM 1345 O O . GLY A 1 179 ? -2.800 -4.210 -0.564 1.00 96.00 179 GLY A O 1
ATOM 1346 N N . TYR A 1 180 ? -3.678 -6.226 -0.087 1.00 97.38 180 TYR A N 1
ATOM 1347 C CA . TYR A 1 180 ? -4.276 -5.869 1.197 1.00 97.38 180 TYR A CA 1
ATOM 1348 C C . TYR A 1 180 ? -4.188 -7.069 2.139 1.00 97.38 180 TYR A C 1
ATOM 1350 O O . TYR A 1 180 ? -4.649 -8.158 1.797 1.00 97.38 180 TYR A O 1
ATOM 1358 N N . TYR A 1 181 ? -3.580 -6.873 3.306 1.00 95.69 181 TYR A N 1
ATOM 1359 C CA . TYR A 1 181 ? -3.373 -7.921 4.299 1.00 95.69 181 TYR A CA 1
ATOM 1360 C C . TYR A 1 181 ? -3.573 -7.370 5.710 1.00 95.69 181 TYR A C 1
ATOM 1362 O O . TYR A 1 181 ? -2.758 -6.588 6.201 1.00 95.69 181 TYR A O 1
ATOM 1370 N N . ALA A 1 182 ? -4.669 -7.773 6.349 1.00 95.00 182 ALA A N 1
ATOM 1371 C CA . ALA A 1 182 ? -4.994 -7.432 7.728 1.00 95.00 182 ALA A CA 1
ATOM 1372 C C . ALA A 1 182 ? -4.627 -8.596 8.655 1.00 95.00 182 ALA A C 1
ATOM 1374 O O . ALA A 1 182 ? -5.000 -9.738 8.386 1.00 95.00 182 ALA A O 1
ATOM 1375 N N . LYS A 1 183 ? -3.934 -8.303 9.757 1.00 92.38 183 LYS A N 1
ATOM 1376 C CA . LYS A 1 183 ? -3.648 -9.272 10.820 1.00 92.38 183 LYS A CA 1
ATOM 1377 C C . LYS A 1 183 ? -3.855 -8.644 12.192 1.00 92.38 183 LYS A C 1
ATOM 1379 O O . LYS A 1 183 ? -3.560 -7.463 12.372 1.00 92.38 183 LYS A O 1
ATOM 1384 N N . ALA A 1 184 ? -4.322 -9.425 13.164 1.00 86.75 184 ALA A N 1
ATOM 1385 C CA . ALA A 1 184 ? -4.186 -9.034 14.564 1.00 86.75 184 ALA A CA 1
ATOM 1386 C C . ALA A 1 184 ? -2.688 -8.896 14.876 1.00 86.75 184 ALA A C 1
ATOM 1388 O O . ALA A 1 184 ? -1.893 -9.703 14.397 1.00 86.75 184 ALA A O 1
ATOM 1389 N N . SER A 1 185 ? -2.290 -7.864 15.617 1.00 80.06 185 SER A N 1
ATOM 1390 C CA . SER A 1 185 ? -0.887 -7.671 16.005 1.00 80.06 185 SER A CA 1
ATOM 1391 C C . SER A 1 185 ? -0.493 -8.582 17.160 1.00 80.06 185 SER A C 1
ATOM 1393 O O . SER A 1 185 ? 0.680 -8.904 17.296 1.00 80.06 185 SER A O 1
ATOM 1395 N N . GLU A 1 186 ? -1.470 -9.030 17.950 1.00 73.38 186 GLU A N 1
ATOM 1396 C CA . GLU A 1 186 ? -1.275 -9.933 19.078 1.00 73.38 186 GLU A CA 1
ATOM 1397 C C . GLU A 1 186 ? -2.381 -10.995 19.125 1.00 73.38 186 GLU A C 1
ATOM 1399 O O . GLU A 1 186 ? -3.540 -10.727 18.797 1.00 73.38 186 GLU A O 1
ATOM 1404 N N . ILE A 1 187 ? -2.039 -12.201 19.576 1.00 61.12 187 ILE A N 1
ATOM 1405 C CA . ILE A 1 187 ? -2.981 -13.273 19.903 1.00 61.12 187 ILE A CA 1
ATOM 1406 C C . ILE A 1 187 ? -2.785 -13.604 21.383 1.00 61.12 187 ILE A C 1
ATOM 1408 O O . ILE A 1 187 ? -1.719 -14.054 21.790 1.00 61.12 187 ILE A O 1
ATOM 1412 N N . ALA A 1 188 ? -3.818 -13.362 22.197 1.00 63.12 188 ALA A N 1
ATOM 1413 C CA . ALA A 1 188 ? -3.792 -13.591 23.647 1.00 63.12 188 ALA A CA 1
ATOM 1414 C C . ALA A 1 188 ? -2.639 -12.876 24.398 1.00 63.12 188 ALA A C 1
ATOM 1416 O O . ALA A 1 188 ? -2.130 -13.399 25.385 1.00 63.12 188 ALA A O 1
ATOM 1417 N N . GLY A 1 189 ? -2.240 -11.680 23.946 1.00 57.66 189 GLY A N 1
ATOM 1418 C CA . GLY A 1 189 ? -1.171 -10.879 24.564 1.00 57.66 189 GLY A CA 1
ATOM 1419 C C . GLY A 1 189 ? 0.250 -11.267 24.141 1.00 57.66 189 GLY A C 1
ATOM 1420 O O . GLY A 1 189 ? 1.215 -10.792 24.734 1.00 57.66 189 GLY A O 1
ATOM 1421 N N . HIS A 1 190 ? 0.385 -12.130 23.133 1.00 58.16 190 HIS A N 1
ATOM 1422 C CA . HIS A 1 190 ? 1.652 -12.440 22.474 1.00 58.16 190 HIS A CA 1
ATOM 1423 C C . HIS A 1 190 ? 1.651 -11.891 21.051 1.00 58.16 190 HIS A C 1
ATOM 1425 O O . HIS A 1 190 ? 0.622 -11.981 20.384 1.00 58.16 190 HIS A O 1
ATOM 1431 N N . ASP A 1 191 ? 2.793 -11.388 20.574 1.00 63.69 191 ASP A N 1
ATOM 1432 C CA . ASP A 1 191 ? 2.951 -10.927 19.191 1.00 63.69 191 ASP A CA 1
ATOM 1433 C C . ASP A 1 191 ? 2.465 -11.995 18.202 1.00 63.69 191 ASP A C 1
ATOM 1435 O O . ASP A 1 191 ? 2.838 -13.170 18.273 1.00 63.69 191 ASP A O 1
ATOM 1439 N N . ALA A 1 192 ? 1.598 -11.585 17.282 1.00 61.78 192 ALA A N 1
ATOM 1440 C CA . ALA A 1 192 ? 1.064 -12.471 16.266 1.00 61.78 192 ALA A CA 1
ATOM 1441 C C . ALA A 1 192 ? 2.138 -12.771 15.199 1.00 61.78 192 ALA A C 1
ATOM 1443 O O . ALA A 1 192 ? 2.819 -11.831 14.758 1.00 61.78 192 ALA A O 1
ATOM 1444 N N . PRO A 1 193 ? 2.249 -14.034 14.732 1.00 53.38 193 PRO A N 1
ATOM 1445 C CA . PRO A 1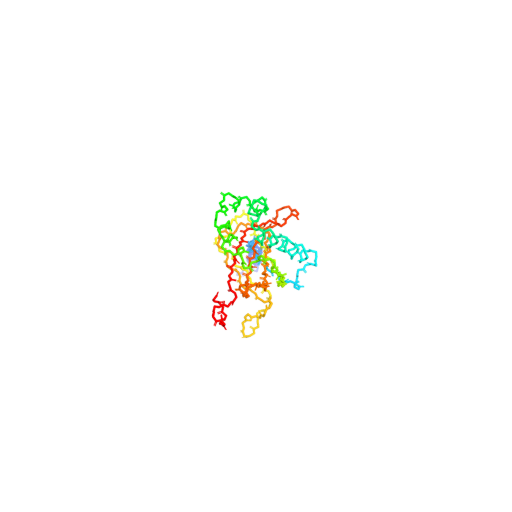 193 ? 3.174 -14.429 13.666 1.00 53.38 193 PRO A CA 1
ATOM 1446 C C . PRO A 1 193 ? 3.095 -13.548 12.409 1.00 53.38 193 PRO A C 1
ATOM 1448 O O . PRO A 1 193 ? 1.999 -13.039 12.063 1.00 53.38 193 PRO A O 1
#

Secondary structure (DSSP, 8-state):
--HHHHHHHHHHHHHHHHHHHHHHHH------PPEEE-TTTS-HHHHHHHHHHHHHHHHHHHHT-HHHHHHTB-HHHHHT-HHHHHHHHHHHHHHTTPEEEEPPPEEEEE-SSS-EEEEEEEES-EETTEE-TT-EEEEEEEEPSEEEEEEEEEEEETTEEEEEEEEEEEETTEEEEEEEEEEESEETTEE--

pLDDT: mean 85.82, std 15.54, range [46.66, 98.75]

Radius of gyration: 25.22 Å; Cα contacts (8 Å, |Δi|>4): 325; chains: 1; bounding box: 82×29×64 Å

Nearest PDB structures (foldseek):
  6d63-assembly3_E  TM=5.983E-01  e=2.479E-01  Pseudomonas sp. ADP
  5kph-assembly1_A  TM=7.754E-01  e=5.984E-01  synthetic construct
  4orl-assembly1_A  TM=8.884E-01  e=1.284E+00  Bacteroides ovatus ATCC 8483
  6w3w-assembly1_A  TM=7.869E-01  e=2.179E+00  synthetic construct
  7yyh-assembly1_P  TM=4.726E-01  e=2.599E+00  Homo sapiens

Sequence (193 aa):
MNAENRFALHNKFSVLIFLLVACFLLVTLRASAQSCLSANDMDASTRSALTATAQRYFDMAAKGDVFNLKLNSIPSLASNFTGIETAVIDNKAAFAGAQATPRPPFLLQAQGTNPNPRAEFLCGVFGSQGQTRDSAVFVIPNLPPGNYGVVVLDINGQKGPYTLTMVLQQMGNDWKLGGYYAKASEIAGHDAP